Protein AF-A0A363NXR4-F1 (afdb_monomer_lite)

Sequence (286 aa):
MRKYAFLLTYPHLKNSIQIERKNLGKKGDYATAIMFGVISLLGIFSIFWDWKSSLAPVVCVIITYFLNRKIIILEHLKWFFVGLILVGLLLSWGIQLSLWMFILQFLALTCILGVISSVKKLGRDRRDVIFSLNADNFSCLCPGSNDYKGYALNPMGYKKYFMTKDIDSIQQDRNGLLIVVKGEVLRPRELSASEVAQILAYFNANHVELIAAIPAQHIYREEGELAWVKILVFGIPCALGGLSIYFLGDNGRNIAVSAISILLAILLVPLLLKFVNIWKRGSLNK

Foldseek 3Di:
DDDPPPPPDDDDPDQKDWDKDWCFLLVLLVVQLVVLVVLQVVLVVVCVVPVPLNPVLVVVLVVVVVCVVVDVCVVVVVVNVVVLQVSLVVCCVPVVRDSVSSVSSNVSNNSVVVNVVSVVVSPDGDMDTQWMDGQFKTKHQFDDPPCVVVCSNPSVVRIDMDTPVQWQAWEADPQAIWTAGVNDIGDGPPDDPVNSVVVVVSCVVPPVCRYCVDPPVVVVVVVVLVVVLCCQLQVVLVVQLCVQCVPVVVVVVNVVSNVVSNVVSVVSNVVSVVVSVVVVVVVVVD

Organism: NCBI:txid2152717

Radius of gyration: 28.62 Å; chains: 1; bounding box: 69×53×80 Å

Structure (mmCIF, N/CA/C/O backbone):
data_AF-A0A363NXR4-F1
#
_entry.id   AF-A0A363NXR4-F1
#
loop_
_atom_site.group_PDB
_atom_site.id
_atom_site.type_symbol
_atom_site.label_atom_id
_atom_site.label_alt_id
_atom_site.label_comp_id
_atom_site.label_asym_id
_atom_site.label_entity_id
_atom_site.label_seq_id
_atom_site.pdbx_PDB_ins_code
_atom_site.Cartn_x
_atom_site.Cartn_y
_atom_site.Cartn_z
_atom_site.occupancy
_atom_site.B_iso_or_equiv
_atom_site.auth_seq_id
_atom_site.auth_comp_id
_atom_site.auth_asym_id
_atom_site.auth_atom_id
_atom_site.pdbx_PDB_model_num
ATOM 1 N N . MET A 1 1 ? 25.015 -5.780 41.491 1.00 32.78 1 MET A N 1
ATOM 2 C CA . MET A 1 1 ? 24.052 -4.665 41.637 1.00 32.78 1 MET A CA 1
ATOM 3 C C . MET A 1 1 ? 24.332 -3.604 40.579 1.00 32.78 1 MET A C 1
ATOM 5 O O . MET A 1 1 ? 25.289 -2.855 40.716 1.00 32.78 1 MET A O 1
ATOM 9 N N . ARG A 1 2 ? 23.539 -3.552 39.504 1.00 27.00 2 ARG A N 1
ATOM 10 C CA . ARG A 1 2 ? 23.532 -2.430 38.554 1.00 27.00 2 ARG A CA 1
ATOM 11 C C . ARG A 1 2 ? 22.093 -1.941 38.454 1.00 27.00 2 ARG A C 1
ATOM 13 O O . ARG A 1 2 ? 21.213 -2.690 38.047 1.00 27.00 2 ARG A O 1
ATOM 20 N N . LYS A 1 3 ? 21.872 -0.721 38.945 1.00 27.58 3 LYS A N 1
ATOM 21 C CA . LYS A 1 3 ? 20.585 -0.029 38.968 1.00 27.58 3 LYS A CA 1
ATOM 22 C C . LYS A 1 3 ? 20.145 0.228 37.526 1.00 27.58 3 LYS A C 1
ATOM 24 O O . LYS A 1 3 ? 20.795 0.991 36.818 1.00 27.58 3 LYS A O 1
ATOM 29 N N . TYR A 1 4 ? 19.045 -0.391 37.113 1.00 31.25 4 TYR A N 1
ATOM 30 C CA . TYR A 1 4 ? 18.267 0.092 35.981 1.00 31.25 4 TYR A CA 1
ATOM 31 C C . TYR A 1 4 ? 17.609 1.395 36.428 1.00 31.25 4 TYR A C 1
ATOM 33 O O . TYR A 1 4 ? 16.707 1.391 37.263 1.00 31.25 4 TYR A O 1
ATOM 41 N N . ALA A 1 5 ? 18.116 2.520 35.932 1.00 28.83 5 ALA A N 1
ATOM 42 C CA . ALA A 1 5 ? 17.455 3.803 36.082 1.00 28.83 5 ALA A CA 1
ATOM 43 C C . ALA A 1 5 ? 16.207 3.796 35.188 1.00 28.83 5 ALA A C 1
ATOM 45 O O . ALA A 1 5 ? 16.274 4.082 33.995 1.00 28.83 5 ALA A O 1
ATOM 46 N N . PHE A 1 6 ? 15.072 3.418 35.774 1.00 34.66 6 PHE A N 1
ATOM 47 C CA . PHE A 1 6 ? 13.755 3.777 35.267 1.00 34.66 6 PHE A CA 1
ATOM 48 C C . PHE A 1 6 ? 13.618 5.295 35.430 1.00 34.66 6 PHE A C 1
ATOM 50 O O . PHE A 1 6 ? 13.312 5.793 36.511 1.00 34.66 6 PHE A O 1
ATOM 57 N N . LEU A 1 7 ? 13.898 6.043 34.366 1.00 28.56 7 LEU A N 1
ATOM 58 C CA . LEU A 1 7 ? 13.476 7.436 34.263 1.00 28.56 7 LEU A CA 1
ATOM 59 C C . LEU A 1 7 ? 11.983 7.436 33.923 1.00 28.56 7 LEU A C 1
ATOM 61 O O . LEU A 1 7 ? 11.583 7.443 32.763 1.00 28.56 7 LEU A O 1
ATOM 65 N N . LEU A 1 8 ? 11.167 7.365 34.975 1.00 38.78 8 LEU A N 1
ATOM 66 C CA . LEU A 1 8 ? 9.790 7.836 34.958 1.00 38.78 8 LEU A CA 1
ATOM 67 C C . LEU A 1 8 ? 9.834 9.364 34.921 1.00 38.78 8 LEU A C 1
ATOM 69 O O . LEU A 1 8 ? 10.042 10.013 35.942 1.00 38.78 8 LEU A O 1
ATOM 73 N N . THR A 1 9 ? 9.642 9.938 33.740 1.00 29.47 9 THR A N 1
ATOM 74 C CA . THR A 1 9 ? 9.309 11.353 33.579 1.00 29.47 9 THR A CA 1
ATOM 75 C C . THR A 1 9 ? 7.877 11.470 33.064 1.00 29.47 9 THR A C 1
ATOM 77 O O . THR A 1 9 ? 7.624 11.484 31.866 1.00 29.47 9 THR A O 1
ATOM 80 N N . TYR A 1 10 ? 6.933 11.577 33.998 1.00 36.34 10 TYR A N 1
ATOM 81 C CA . TYR A 1 10 ? 5.711 12.368 33.824 1.00 36.34 10 TYR A CA 1
ATOM 82 C C . TYR A 1 10 ? 5.842 13.520 34.825 1.00 36.34 10 TYR A C 1
ATOM 84 O O . TYR A 1 10 ? 6.080 13.241 36.001 1.00 36.34 10 TYR A O 1
ATOM 92 N N . PRO A 1 11 ? 5.798 14.792 34.386 1.00 37.53 11 PRO A N 1
ATOM 93 C CA . PRO A 1 11 ? 4.516 15.412 34.066 1.00 37.53 11 PRO A CA 1
ATOM 94 C C . PRO A 1 11 ? 4.605 16.449 32.930 1.00 37.53 11 PRO A C 1
ATOM 96 O O . PRO A 1 11 ? 5.154 17.532 33.082 1.00 37.53 11 PRO A O 1
ATOM 99 N N . HIS A 1 12 ? 4.021 16.106 31.788 1.00 31.42 12 HIS A N 1
ATOM 100 C CA . HIS A 1 12 ? 3.359 17.013 30.848 1.00 31.42 12 HIS A CA 1
ATOM 101 C C . HIS A 1 12 ? 2.618 16.084 29.883 1.00 31.42 12 HIS A C 1
ATOM 103 O O . HIS A 1 12 ? 3.226 15.549 28.955 1.00 31.42 12 HIS A O 1
ATOM 109 N N . LEU A 1 13 ? 1.329 15.818 30.127 1.00 42.03 13 LEU A N 1
ATOM 110 C CA . LEU A 1 13 ? 0.469 15.211 29.110 1.00 42.03 13 LEU A CA 1
ATOM 111 C C . LEU A 1 13 ? 0.411 16.201 27.941 1.00 42.03 13 LEU A C 1
ATOM 113 O O . LEU A 1 13 ? -0.400 17.120 27.911 1.00 42.03 13 LEU A O 1
ATOM 117 N N . LYS A 1 14 ? 1.335 16.058 26.988 1.00 47.94 14 LYS A N 1
ATOM 118 C CA . LYS A 1 14 ? 1.135 16.578 25.640 1.00 47.94 14 LYS A CA 1
ATOM 119 C C . LYS A 1 14 ? -0.152 15.932 25.132 1.00 47.94 14 LYS A C 1
ATOM 121 O O . LYS A 1 14 ? -0.305 14.720 25.267 1.00 47.94 14 LYS A O 1
ATOM 126 N N . ASN A 1 15 ? -1.041 16.725 24.535 1.00 72.25 15 ASN A N 1
ATOM 127 C CA . ASN A 1 15 ? -2.321 16.316 23.930 1.00 72.25 15 ASN A CA 1
ATOM 128 C C . ASN A 1 15 ? -2.151 15.379 22.711 1.00 72.25 15 ASN A C 1
ATOM 130 O O . ASN A 1 15 ? -2.891 15.471 21.734 1.00 72.25 15 ASN A O 1
ATOM 134 N N . SER A 1 16 ? -1.125 14.530 22.711 1.00 84.25 16 SER A N 1
ATOM 135 C CA . SER A 1 16 ? -0.804 13.619 21.633 1.00 84.25 16 SER A CA 1
ATOM 136 C C . SER A 1 16 ? 0.057 12.453 22.108 1.00 84.25 16 SER A C 1
ATOM 138 O O . SER A 1 16 ? 1.053 12.666 22.802 1.00 84.25 16 SER A O 1
ATOM 140 N N . ILE A 1 17 ? -0.252 11.252 21.630 1.00 89.69 17 ILE A N 1
ATOM 141 C CA . ILE A 1 17 ? 0.585 10.057 21.754 1.00 89.69 17 ILE A CA 1
ATOM 142 C C . ILE A 1 17 ? 1.116 9.675 20.370 1.00 89.69 17 ILE A C 1
ATOM 144 O O . ILE A 1 17 ? 0.386 9.697 19.380 1.00 89.69 17 ILE A O 1
ATOM 148 N N . GLN A 1 18 ? 2.405 9.349 20.284 1.00 92.81 18 GLN A N 1
ATOM 149 C CA . GLN A 1 18 ? 3.047 8.895 19.053 1.00 92.81 18 GLN A CA 1
ATOM 150 C C . GLN A 1 18 ? 3.949 7.706 19.353 1.00 92.81 18 GLN A C 1
ATOM 152 O O . GLN A 1 18 ? 4.706 7.725 20.322 1.00 92.81 18 GLN A O 1
ATOM 157 N N . ILE A 1 19 ? 3.867 6.680 18.511 1.00 92.38 19 ILE A N 1
ATOM 158 C CA . ILE A 1 19 ? 4.696 5.481 18.603 1.00 92.38 19 ILE A CA 1
ATOM 159 C C . ILE A 1 19 ? 5.428 5.314 17.283 1.00 92.38 19 ILE A C 1
ATOM 161 O O . ILE A 1 19 ? 4.833 5.338 16.201 1.00 92.38 19 ILE A O 1
ATOM 165 N N . GLU A 1 20 ? 6.735 5.123 17.393 1.00 93.31 20 GLU A N 1
ATOM 166 C CA . GLU A 1 20 ? 7.642 4.987 16.265 1.00 93.31 20 GLU A CA 1
ATOM 167 C C . GLU A 1 20 ? 8.243 3.583 16.199 1.00 93.31 20 GLU A C 1
ATOM 169 O O . GLU A 1 20 ? 8.505 2.927 17.215 1.00 93.31 20 GLU A O 1
ATOM 174 N N . ARG A 1 21 ? 8.541 3.142 14.977 1.00 91.75 21 ARG A N 1
ATOM 175 C CA . ARG A 1 21 ? 9.338 1.943 14.721 1.00 91.75 21 ARG A CA 1
ATOM 176 C C . ARG A 1 21 ? 10.542 2.266 13.865 1.00 91.75 21 A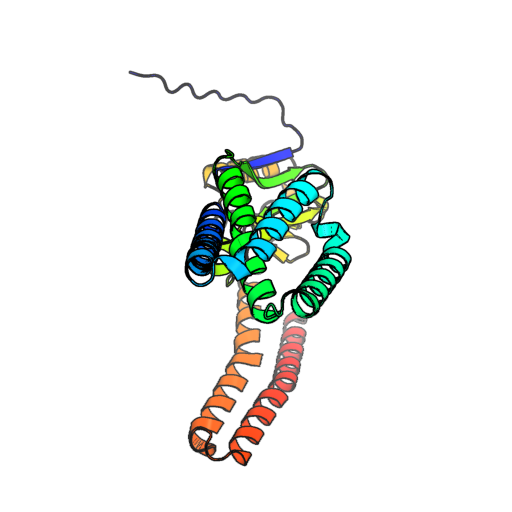RG A C 1
ATOM 178 O O . ARG A 1 21 ? 10.467 3.028 12.905 1.00 91.75 21 ARG A O 1
ATOM 185 N N . LYS A 1 22 ? 11.669 1.654 14.222 1.00 88.94 22 LYS A N 1
ATOM 186 C CA . LYS A 1 22 ? 12.902 1.741 13.445 1.00 88.94 22 LYS A CA 1
ATOM 187 C C . LYS A 1 22 ? 12.872 0.748 12.293 1.00 88.94 22 LYS A C 1
ATOM 189 O O . LYS A 1 22 ? 12.500 -0.406 12.491 1.00 88.94 22 LYS A O 1
ATOM 194 N N . ASN A 1 23 ? 13.381 1.175 11.139 1.00 81.94 23 ASN A N 1
ATOM 195 C CA . ASN A 1 23 ? 13.661 0.308 9.990 1.00 81.94 23 ASN A CA 1
ATOM 196 C C . ASN A 1 23 ? 12.440 -0.484 9.476 1.00 81.94 23 ASN A C 1
ATOM 198 O O . ASN A 1 23 ? 12.589 -1.594 8.953 1.00 81.94 23 ASN A O 1
ATOM 202 N N . LEU A 1 24 ? 11.236 0.079 9.599 1.00 83.31 24 LEU A N 1
ATOM 203 C CA . LEU A 1 24 ? 10.031 -0.546 9.074 1.00 83.31 24 LEU A CA 1
ATOM 204 C C . LEU A 1 24 ? 10.072 -0.532 7.532 1.00 83.31 24 LEU A C 1
ATOM 206 O O . LEU A 1 24 ? 10.455 0.457 6.914 1.00 83.31 24 LEU A O 1
ATOM 210 N N . GLY A 1 25 ? 9.752 -1.658 6.888 1.00 77.94 25 GLY A N 1
ATOM 211 C CA . GLY A 1 25 ? 9.766 -1.769 5.418 1.00 77.94 25 GLY A CA 1
ATOM 212 C C . GLY A 1 25 ? 11.154 -1.860 4.772 1.00 77.94 25 GLY A C 1
ATOM 213 O O . GLY A 1 25 ? 11.252 -2.019 3.557 1.00 77.94 25 GLY A O 1
ATOM 214 N N . LYS A 1 26 ? 12.239 -1.861 5.561 1.00 82.12 26 LYS A N 1
ATOM 215 C CA . LYS A 1 26 ? 13.617 -1.916 5.041 1.00 82.12 26 LYS A CA 1
ATOM 216 C C . LYS A 1 26 ? 13.881 -3.144 4.158 1.00 82.12 26 LYS A C 1
ATOM 218 O O . LYS A 1 26 ? 14.677 -3.076 3.230 1.00 82.12 26 LYS A O 1
ATOM 223 N N . LYS A 1 27 ? 13.179 -4.259 4.402 1.00 81.25 27 LYS A N 1
ATOM 224 C CA . LYS A 1 27 ? 13.233 -5.470 3.559 1.00 81.25 27 LYS A CA 1
ATOM 225 C C . LYS A 1 27 ? 12.806 -5.195 2.109 1.00 81.25 27 LYS A C 1
ATOM 227 O O . LYS A 1 27 ? 13.448 -5.703 1.195 1.00 81.25 27 LYS A O 1
ATOM 232 N N . GLY A 1 28 ? 11.774 -4.375 1.900 1.00 82.31 28 GLY A N 1
ATOM 233 C CA . GLY A 1 28 ? 11.340 -3.952 0.567 1.00 82.31 28 GLY A CA 1
ATOM 234 C C . GLY A 1 28 ? 12.370 -3.056 -0.119 1.00 82.31 28 GLY A C 1
ATOM 235 O O . GLY A 1 28 ? 12.662 -3.243 -1.301 1.00 82.31 28 GLY A O 1
ATOM 236 N N . ASP A 1 29 ? 12.999 -2.150 0.634 1.00 84.25 29 ASP A N 1
ATOM 237 C CA . ASP A 1 29 ? 14.091 -1.313 0.121 1.00 84.25 29 ASP A CA 1
ATOM 238 C C . ASP A 1 29 ? 15.310 -2.161 -0.301 1.00 84.25 29 ASP A C 1
ATOM 240 O O . ASP A 1 29 ? 15.885 -1.921 -1.364 1.00 84.25 29 ASP A O 1
ATOM 244 N N . TYR A 1 30 ? 15.668 -3.200 0.471 1.00 86.50 30 TYR A N 1
ATOM 245 C CA . TYR A 1 30 ? 16.710 -4.167 0.090 1.00 86.50 30 TYR A CA 1
ATOM 246 C C . TYR A 1 30 ? 16.345 -4.935 -1.183 1.00 86.50 30 TYR A C 1
ATOM 248 O O . TYR A 1 30 ? 17.162 -5.015 -2.098 1.00 86.50 30 TYR A O 1
ATOM 256 N N . ALA A 1 31 ? 15.123 -5.469 -1.272 1.00 87.12 31 ALA A N 1
ATOM 257 C CA . ALA A 1 31 ? 14.664 -6.190 -2.460 1.00 87.12 31 ALA A CA 1
ATOM 258 C C . ALA A 1 31 ? 14.692 -5.294 -3.710 1.00 87.12 31 ALA A C 1
ATOM 260 O O . ALA A 1 31 ? 15.159 -5.711 -4.769 1.00 87.12 31 ALA A O 1
ATOM 261 N N . THR A 1 32 ? 14.277 -4.034 -3.566 1.00 88.00 32 THR A N 1
ATOM 262 C CA . THR A 1 32 ? 14.321 -3.034 -4.641 1.00 88.00 32 THR A CA 1
ATOM 263 C C . THR A 1 32 ? 15.759 -2.741 -5.075 1.00 88.00 32 THR A C 1
ATOM 265 O O . THR A 1 32 ? 16.043 -2.681 -6.270 1.00 88.00 32 THR A O 1
ATOM 268 N N . ALA A 1 33 ? 16.688 -2.596 -4.122 1.00 91.31 33 ALA A N 1
ATOM 269 C CA . ALA A 1 33 ? 18.108 -2.403 -4.416 1.00 91.31 33 ALA A CA 1
ATOM 270 C C . ALA A 1 33 ? 18.712 -3.600 -5.166 1.00 91.31 33 ALA A C 1
ATOM 272 O O . ALA A 1 33 ? 19.434 -3.397 -6.138 1.00 91.31 33 ALA A O 1
ATOM 273 N N . ILE A 1 34 ? 18.387 -4.830 -4.750 1.00 92.12 34 ILE A N 1
ATOM 274 C CA . ILE A 1 34 ? 18.846 -6.063 -5.407 1.00 92.12 34 ILE A CA 1
ATOM 275 C C . ILE A 1 34 ? 18.320 -6.128 -6.841 1.00 92.12 34 ILE A C 1
ATOM 277 O O . ILE A 1 34 ? 19.103 -6.355 -7.757 1.00 92.12 34 ILE A O 1
ATOM 281 N N . MET A 1 35 ? 17.026 -5.876 -7.055 1.00 92.81 35 MET A N 1
ATOM 282 C CA . MET A 1 35 ? 16.425 -5.907 -8.393 1.00 92.81 35 MET A CA 1
ATOM 283 C C . MET A 1 35 ? 17.059 -4.880 -9.333 1.00 92.81 35 MET A C 1
ATOM 285 O O . MET A 1 35 ? 17.477 -5.236 -10.435 1.00 92.81 35 MET A O 1
ATOM 289 N N . PHE A 1 36 ? 17.199 -3.625 -8.892 1.00 94.31 36 PHE A N 1
ATOM 290 C CA . PHE A 1 36 ? 17.911 -2.620 -9.683 1.00 94.31 36 PHE A CA 1
ATOM 291 C C . PHE A 1 36 ? 19.378 -2.993 -9.903 1.00 94.31 36 PHE A C 1
ATOM 293 O O . PHE A 1 36 ? 19.895 -2.766 -10.993 1.00 94.31 36 PHE A O 1
ATOM 300 N N . GLY A 1 37 ? 20.026 -3.608 -8.910 1.00 94.88 37 GLY A N 1
ATOM 301 C CA . GLY A 1 37 ? 21.392 -4.115 -9.003 1.00 94.88 37 GLY A CA 1
ATOM 302 C C . GLY A 1 37 ? 21.542 -5.152 -10.111 1.00 94.88 37 GLY A C 1
ATOM 303 O O . GLY A 1 37 ? 22.355 -4.965 -11.012 1.00 94.88 37 GLY A O 1
ATOM 304 N N . VAL A 1 38 ? 20.707 -6.192 -10.108 1.00 95.31 38 VAL A N 1
ATOM 305 C CA . VAL A 1 38 ? 20.718 -7.255 -11.127 1.00 95.31 38 VAL A CA 1
ATOM 306 C C . VAL A 1 38 ? 20.469 -6.687 -12.526 1.00 95.31 38 VAL A C 1
ATOM 308 O O . VAL A 1 38 ? 21.227 -6.982 -13.448 1.00 95.31 38 VAL A O 1
ATOM 311 N N . ILE A 1 39 ? 19.464 -5.819 -12.687 1.00 93.81 39 ILE A N 1
ATOM 312 C CA . ILE A 1 39 ? 19.168 -5.190 -13.985 1.00 93.81 39 ILE A CA 1
ATOM 313 C C . ILE A 1 39 ? 20.334 -4.299 -14.440 1.00 93.81 39 ILE A C 1
ATOM 315 O O . ILE A 1 39 ? 20.721 -4.331 -15.608 1.00 93.81 39 ILE A O 1
ATOM 319 N N . SER A 1 40 ? 20.939 -3.542 -13.522 1.00 94.25 40 SER A N 1
ATOM 320 C CA . SER A 1 40 ? 22.089 -2.696 -13.843 1.00 94.25 40 SER A CA 1
ATOM 321 C C . SER A 1 40 ? 23.326 -3.494 -14.247 1.00 94.25 40 SER A C 1
ATOM 323 O O . SER A 1 40 ? 24.035 -3.077 -15.158 1.00 94.25 40 SER A O 1
ATOM 325 N N . LEU A 1 41 ? 23.555 -4.665 -13.642 1.00 94.44 41 LEU A N 1
ATOM 326 C CA . LEU A 1 41 ? 24.635 -5.570 -14.037 1.00 94.44 41 LEU A CA 1
ATOM 327 C C . LEU A 1 41 ? 24.434 -6.078 -15.466 1.00 94.44 41 LEU A C 1
ATOM 329 O O . LEU A 1 41 ? 25.384 -6.062 -16.242 1.00 94.44 41 LEU A O 1
ATOM 333 N N . LEU A 1 42 ? 23.205 -6.446 -15.849 1.00 92.38 42 LEU A N 1
ATOM 334 C CA . LEU A 1 42 ? 22.884 -6.796 -17.240 1.00 92.38 42 LEU A CA 1
ATOM 335 C C . LEU A 1 42 ? 23.158 -5.623 -18.193 1.00 92.38 42 LEU A C 1
ATOM 337 O O . LEU A 1 42 ? 23.758 -5.812 -19.251 1.00 92.38 42 LEU A O 1
ATOM 341 N N . GLY A 1 43 ? 22.783 -4.404 -17.792 1.00 91.81 43 GLY A N 1
ATOM 342 C CA . GLY A 1 43 ? 23.105 -3.182 -18.529 1.00 91.81 43 GLY A CA 1
ATOM 343 C C . GLY A 1 43 ? 24.612 -2.989 -18.709 1.00 91.81 43 GLY A C 1
ATOM 344 O O . GLY A 1 43 ? 25.065 -2.727 -19.819 1.00 91.81 43 GLY A O 1
ATOM 345 N N . ILE A 1 44 ? 25.407 -3.187 -17.658 1.00 93.19 44 ILE A N 1
ATOM 346 C CA . ILE A 1 44 ? 26.871 -3.081 -17.721 1.00 93.19 44 ILE A CA 1
ATOM 347 C C . ILE A 1 44 ? 27.464 -4.171 -18.624 1.00 93.19 44 ILE A C 1
ATOM 349 O O . ILE A 1 44 ? 28.296 -3.860 -19.472 1.00 93.19 44 ILE A O 1
ATOM 353 N N . PHE A 1 45 ? 27.016 -5.425 -18.514 1.00 92.50 45 PHE A N 1
ATOM 354 C CA . PHE A 1 45 ? 27.489 -6.508 -19.385 1.00 92.50 45 PHE A CA 1
ATOM 355 C C . PHE A 1 45 ? 27.178 -6.253 -20.861 1.00 92.50 45 PHE A C 1
ATOM 357 O O . PHE A 1 45 ? 28.018 -6.535 -21.716 1.00 92.50 45 PHE A O 1
ATOM 364 N N . SER A 1 46 ? 26.026 -5.646 -21.165 1.00 89.44 46 SER A N 1
ATOM 365 C CA . SER A 1 46 ? 25.683 -5.273 -22.543 1.00 89.44 46 SER A CA 1
ATOM 366 C C . SER A 1 46 ? 26.667 -4.270 -23.161 1.00 89.44 46 SER A C 1
ATOM 368 O O . SER A 1 46 ? 26.857 -4.292 -24.375 1.00 89.44 46 SER A O 1
ATOM 370 N N . ILE A 1 47 ? 27.359 -3.457 -22.343 1.00 90.94 47 ILE A N 1
ATOM 371 C CA . ILE A 1 47 ? 28.401 -2.534 -22.825 1.00 90.94 47 ILE A CA 1
ATOM 372 C C . ILE A 1 47 ? 29.563 -3.301 -23.454 1.00 90.94 47 ILE A C 1
ATOM 374 O O . ILE A 1 47 ? 30.081 -2.900 -24.490 1.00 90.94 47 ILE A O 1
ATOM 378 N N . PHE A 1 48 ? 29.972 -4.416 -22.849 1.00 89.25 48 PHE A N 1
ATOM 379 C CA . PHE A 1 48 ? 31.087 -5.216 -23.356 1.00 89.25 48 PHE A CA 1
ATOM 380 C C . PHE A 1 48 ? 30.724 -6.002 -24.617 1.00 89.25 48 PHE A C 1
ATOM 382 O O . PHE A 1 48 ? 31.609 -6.311 -25.411 1.00 89.25 48 PHE A O 1
ATOM 389 N N . TRP A 1 49 ? 29.438 -6.304 -24.811 1.00 84.94 49 TRP A N 1
ATOM 390 C CA . TRP A 1 49 ? 28.956 -7.020 -25.989 1.00 84.94 49 TRP A CA 1
ATOM 391 C C . TRP A 1 49 ? 29.033 -6.165 -27.261 1.00 84.94 49 TRP A C 1
ATOM 393 O O . TRP A 1 49 ? 29.454 -6.654 -28.305 1.00 84.94 49 TRP A O 1
ATOM 403 N N . ASP A 1 50 ? 28.670 -4.881 -27.172 1.00 84.19 50 ASP A N 1
ATOM 404 C CA . ASP A 1 50 ? 28.751 -3.941 -28.295 1.00 84.19 50 ASP A CA 1
ATOM 405 C C . ASP A 1 50 ? 29.128 -2.529 -27.819 1.00 84.19 50 ASP A C 1
ATOM 407 O O . ASP A 1 50 ? 28.303 -1.614 -27.728 1.00 84.19 50 ASP A O 1
ATOM 411 N N . TRP A 1 51 ? 30.407 -2.342 -27.488 1.00 83.38 51 TRP A N 1
ATOM 412 C CA . TRP A 1 51 ? 30.894 -1.109 -26.858 1.00 83.38 51 TRP A CA 1
ATOM 413 C C . TRP A 1 51 ? 30.689 0.149 -27.714 1.00 83.38 51 TRP A C 1
ATOM 415 O O . TRP A 1 51 ? 30.535 1.241 -27.163 1.00 83.38 51 TRP A O 1
ATOM 425 N N . LYS A 1 52 ? 30.643 0.010 -29.047 1.00 84.25 52 LYS A N 1
ATOM 426 C CA . LYS A 1 52 ? 30.437 1.132 -29.976 1.00 84.25 52 LYS A CA 1
ATOM 427 C C . LYS A 1 52 ? 29.007 1.655 -29.883 1.00 84.25 52 LYS A C 1
ATOM 429 O O . LYS A 1 52 ? 28.803 2.852 -29.687 1.00 84.25 52 LYS A O 1
ATOM 434 N N . SER A 1 53 ? 28.033 0.750 -29.939 1.00 84.12 53 SER A N 1
ATOM 435 C CA . SER A 1 53 ? 26.608 1.071 -29.789 1.00 84.12 53 SER A CA 1
ATOM 436 C C . SER A 1 53 ? 26.249 1.538 -28.374 1.00 84.12 53 SER A C 1
ATOM 438 O O . SER A 1 53 ? 25.290 2.284 -28.175 1.00 84.12 53 SER A O 1
ATOM 440 N N . SER A 1 54 ? 27.060 1.149 -27.391 1.00 89.50 54 SER A N 1
ATOM 441 C CA . SER A 1 54 ? 26.826 1.407 -25.968 1.00 89.50 54 SER A CA 1
ATOM 442 C C . SER A 1 54 ? 27.207 2.810 -25.496 1.00 89.50 54 SER A C 1
ATOM 444 O O . SER A 1 54 ? 26.775 3.235 -24.423 1.00 89.50 54 SER A O 1
ATOM 446 N N . LEU A 1 55 ? 27.988 3.559 -26.281 1.00 90.38 55 LEU A N 1
ATOM 447 C CA . LEU A 1 55 ? 28.431 4.901 -25.899 1.00 90.38 55 LEU A CA 1
ATOM 448 C C . LEU A 1 55 ? 27.241 5.855 -25.701 1.00 90.38 55 LEU A C 1
ATOM 450 O O . LEU A 1 55 ? 27.166 6.569 -24.702 1.00 90.38 55 LEU A O 1
ATOM 454 N N . ALA A 1 56 ? 26.285 5.832 -26.630 1.00 91.06 56 ALA A N 1
ATOM 455 C CA . ALA A 1 56 ? 25.111 6.696 -26.593 1.00 91.06 56 ALA A CA 1
ATOM 456 C C . ALA A 1 56 ? 24.224 6.489 -25.345 1.00 91.06 56 ALA A C 1
ATOM 458 O O . ALA A 1 56 ? 23.979 7.471 -24.638 1.00 91.06 56 ALA A O 1
ATOM 459 N N . PRO A 1 57 ? 23.768 5.265 -24.999 1.00 92.62 57 PRO A N 1
ATOM 460 C CA . PRO A 1 57 ? 22.955 5.060 -23.801 1.00 92.62 57 PRO A CA 1
ATOM 461 C C . PRO A 1 57 ? 23.715 5.389 -22.508 1.00 92.62 57 PRO A C 1
ATOM 463 O O . PRO A 1 57 ? 23.112 5.948 -21.592 1.00 92.62 57 PRO A O 1
ATOM 466 N N . VAL A 1 58 ? 25.029 5.136 -22.438 1.00 93.81 58 VAL A N 1
ATOM 467 C CA . VAL A 1 58 ? 25.868 5.540 -21.292 1.00 93.81 58 VAL A CA 1
ATOM 468 C C . VAL A 1 58 ? 25.867 7.060 -21.116 1.00 93.81 58 VAL A C 1
ATOM 470 O O . VAL A 1 58 ? 25.596 7.553 -20.018 1.00 93.81 58 VAL A O 1
ATOM 473 N N . VAL A 1 59 ? 26.108 7.816 -22.192 1.00 93.50 59 VAL A N 1
ATOM 474 C CA . VAL A 1 59 ? 26.066 9.287 -22.162 1.00 93.50 59 VAL A CA 1
ATOM 475 C C . VAL A 1 59 ? 24.676 9.780 -21.749 1.00 93.50 59 VAL A C 1
ATOM 477 O O . VAL A 1 59 ? 24.569 10.657 -20.890 1.00 93.50 59 VAL A O 1
ATOM 480 N N . CYS A 1 60 ? 23.604 9.179 -22.273 1.00 93.06 60 CYS A N 1
ATOM 481 C CA . CYS A 1 60 ? 22.238 9.516 -21.875 1.00 93.06 60 CYS A CA 1
ATOM 482 C C . CYS A 1 60 ? 21.976 9.258 -20.382 1.00 93.06 60 CYS A C 1
ATOM 484 O O . CYS A 1 60 ? 21.325 10.084 -19.738 1.00 93.06 60 CYS A O 1
ATOM 486 N N . VAL A 1 61 ? 22.491 8.170 -19.797 1.00 93.69 61 VAL A N 1
ATOM 487 C CA . VAL A 1 61 ? 22.363 7.897 -18.350 1.00 93.69 61 VAL A CA 1
ATOM 488 C C . VAL A 1 61 ? 23.104 8.953 -17.525 1.00 93.69 61 VAL A C 1
ATOM 490 O O . VAL A 1 61 ? 22.558 9.450 -16.538 1.00 93.69 61 VAL A O 1
ATOM 493 N N . ILE A 1 62 ? 24.308 9.357 -17.946 1.00 93.06 62 ILE A N 1
ATOM 494 C CA . ILE A 1 62 ? 25.081 10.423 -17.286 1.00 93.06 62 ILE A CA 1
ATOM 495 C C . ILE A 1 62 ? 24.318 11.754 -17.339 1.00 93.06 62 ILE A C 1
ATOM 497 O O . ILE A 1 62 ? 24.154 12.415 -16.312 1.00 93.06 62 ILE A O 1
ATOM 501 N N . ILE A 1 63 ? 23.798 12.132 -18.510 1.00 91.94 63 ILE A N 1
ATOM 502 C CA . ILE A 1 63 ? 22.975 13.340 -18.669 1.00 91.94 63 ILE A CA 1
ATOM 503 C C . ILE A 1 63 ? 21.740 13.257 -17.766 1.00 91.94 63 ILE A C 1
ATOM 505 O O . ILE A 1 63 ? 21.440 14.208 -17.046 1.00 91.94 63 ILE A O 1
ATOM 509 N N . THR A 1 64 ? 21.066 12.106 -17.739 1.00 91.12 64 THR A N 1
ATOM 510 C CA . THR A 1 64 ? 19.893 11.865 -16.885 1.00 91.12 64 THR A CA 1
ATOM 511 C C . THR A 1 64 ? 20.227 12.056 -15.408 1.00 91.12 64 THR A C 1
ATOM 513 O O . THR A 1 64 ? 19.472 12.709 -14.688 1.00 91.12 64 THR A O 1
ATOM 516 N N . TYR A 1 65 ? 21.380 11.562 -14.949 1.00 90.25 65 TYR A N 1
ATOM 517 C CA . TYR A 1 65 ? 21.849 11.769 -13.579 1.00 90.25 65 TYR A CA 1
ATOM 518 C C . TYR A 1 65 ? 22.008 13.257 -13.232 1.00 90.25 65 TYR A C 1
ATOM 520 O O . TYR A 1 65 ? 21.524 13.703 -12.187 1.00 90.25 65 TYR A O 1
ATOM 528 N N . PHE A 1 66 ? 22.638 14.044 -14.110 1.00 89.75 66 PHE A N 1
ATOM 529 C CA . PHE A 1 66 ? 22.813 15.482 -13.889 1.00 89.75 66 PHE A CA 1
ATOM 530 C C . PHE A 1 66 ? 21.498 16.261 -13.972 1.00 89.75 66 PHE A C 1
ATOM 532 O O . PHE A 1 66 ? 21.269 17.151 -13.147 1.00 89.75 66 PHE A O 1
ATOM 539 N N . LEU A 1 67 ? 20.620 15.911 -14.915 1.00 86.56 67 LEU A N 1
ATOM 540 C CA . LEU A 1 67 ? 19.289 16.505 -15.029 1.00 86.56 67 LEU A CA 1
ATOM 541 C C . LEU A 1 67 ? 18.468 16.252 -13.764 1.00 86.56 67 LEU A C 1
ATOM 543 O O . LEU A 1 67 ? 17.899 17.196 -13.226 1.00 86.56 67 LEU A O 1
ATOM 547 N N . ASN A 1 68 ? 18.499 15.031 -13.222 1.00 83.94 68 ASN A N 1
ATOM 548 C CA . ASN A 1 68 ? 17.753 14.668 -12.013 1.00 83.94 68 ASN A CA 1
ATOM 549 C C . ASN A 1 68 ? 18.212 15.430 -10.761 1.00 83.94 68 ASN A C 1
ATOM 551 O O . ASN A 1 68 ? 17.486 15.519 -9.774 1.00 83.94 68 ASN A O 1
ATOM 555 N N . ARG A 1 69 ? 19.432 15.980 -10.773 1.00 81.75 69 ARG A N 1
ATOM 556 C CA . ARG A 1 69 ? 19.939 16.819 -9.680 1.00 81.75 69 ARG A CA 1
ATOM 557 C C . ARG A 1 69 ? 19.372 18.242 -9.723 1.00 81.75 69 ARG A C 1
ATOM 559 O O . ARG A 1 69 ? 19.319 18.887 -8.681 1.00 81.75 69 ARG A O 1
ATOM 566 N N . LYS A 1 70 ? 19.005 18.739 -10.909 1.00 80.62 70 LYS A N 1
ATOM 567 C CA . LYS A 1 70 ? 18.520 20.116 -11.119 1.00 80.62 70 LYS A CA 1
ATOM 568 C C . LYS A 1 70 ? 17.008 20.204 -11.291 1.00 80.62 70 LYS A C 1
ATOM 570 O O . LYS A 1 70 ? 16.418 21.205 -10.909 1.00 80.62 70 LYS A O 1
ATOM 575 N N . ILE A 1 71 ? 16.409 19.182 -11.886 1.00 79.19 71 ILE A N 1
ATOM 576 C CA . ILE A 1 71 ? 14.999 19.125 -12.252 1.00 79.19 71 ILE A CA 1
ATOM 577 C C . ILE A 1 71 ? 14.429 17.848 -11.648 1.00 79.19 71 ILE A C 1
ATOM 579 O O . ILE A 1 71 ? 15.036 16.780 -11.749 1.00 79.19 71 ILE A O 1
ATOM 583 N N . ILE A 1 72 ? 13.245 17.942 -11.047 1.00 76.12 72 ILE A N 1
ATOM 584 C CA . ILE A 1 72 ? 12.502 16.766 -10.600 1.00 76.12 72 ILE A CA 1
ATOM 585 C C . ILE A 1 72 ? 11.962 16.073 -11.858 1.00 76.12 72 ILE A C 1
ATOM 587 O O . ILE A 1 72 ? 10.873 16.378 -12.336 1.00 76.12 72 ILE A O 1
ATOM 591 N N . ILE A 1 73 ? 12.737 15.143 -12.431 1.00 72.31 73 ILE A N 1
ATOM 592 C CA . ILE A 1 73 ? 12.388 14.452 -13.691 1.00 72.31 73 ILE A CA 1
ATOM 593 C C . ILE A 1 73 ? 11.007 13.788 -13.606 1.00 72.31 73 ILE A C 1
ATOM 595 O O . ILE A 1 73 ? 10.305 13.706 -14.610 1.00 72.31 73 ILE A O 1
ATOM 599 N N . LEU A 1 74 ? 10.592 13.363 -12.407 1.00 72.25 74 LEU A N 1
ATOM 600 C CA . LEU A 1 74 ? 9.289 12.740 -12.176 1.00 72.25 74 LEU A CA 1
ATOM 601 C C . LEU A 1 74 ? 8.112 13.641 -12.592 1.00 72.25 74 LEU A C 1
ATOM 603 O O . LEU A 1 74 ? 7.122 13.143 -13.119 1.00 72.25 74 LEU A O 1
ATOM 607 N N . GLU A 1 75 ? 8.232 14.956 -12.403 1.00 80.81 75 GLU A N 1
ATOM 608 C CA . GLU A 1 75 ? 7.197 15.936 -12.768 1.00 80.81 75 GLU A CA 1
ATOM 609 C C . GLU A 1 75 ? 7.149 16.181 -14.284 1.00 80.81 75 GLU A C 1
ATOM 611 O O . GLU A 1 75 ? 6.107 16.520 -14.843 1.00 80.81 75 GLU A O 1
ATOM 616 N N . HIS A 1 76 ? 8.260 15.925 -14.978 1.00 82.94 76 HIS A N 1
ATOM 617 C CA . HIS A 1 76 ? 8.413 16.130 -16.419 1.00 82.94 76 HIS A CA 1
ATOM 618 C C . HIS A 1 76 ? 8.562 14.819 -17.201 1.00 82.94 76 HIS A C 1
ATOM 620 O O . HIS A 1 76 ? 9.060 14.815 -18.329 1.00 82.94 76 HIS A O 1
ATOM 626 N N . LEU A 1 77 ? 8.090 13.707 -16.629 1.00 83.56 77 LEU A N 1
ATOM 627 C CA . LEU A 1 77 ? 8.303 12.353 -17.144 1.00 83.56 77 LEU A CA 1
ATOM 628 C C . LEU A 1 77 ? 7.892 12.209 -18.620 1.00 83.56 77 LEU A C 1
ATOM 630 O O . LEU A 1 77 ? 8.617 11.616 -19.414 1.00 83.56 77 LEU A O 1
ATOM 634 N N . LYS A 1 78 ? 6.750 12.798 -19.004 1.00 85.00 78 LYS A N 1
ATOM 635 C CA . LYS A 1 78 ? 6.239 12.754 -20.385 1.00 85.00 78 LYS A CA 1
ATOM 636 C C . LYS A 1 78 ? 7.229 13.372 -21.375 1.00 85.00 78 LYS A C 1
ATOM 638 O O . LYS A 1 78 ? 7.574 12.745 -22.370 1.00 85.00 78 LYS A O 1
ATOM 643 N N . TRP A 1 79 ? 7.717 14.574 -21.077 1.00 84.81 79 TRP A N 1
ATOM 644 C CA . TRP A 1 79 ? 8.663 15.294 -21.933 1.00 84.81 79 TRP A CA 1
ATOM 645 C C . TRP A 1 79 ? 10.035 14.626 -21.968 1.00 84.81 79 TRP A C 1
ATOM 647 O O . TRP A 1 79 ? 10.672 14.589 -23.018 1.00 84.81 79 TRP A O 1
ATOM 657 N N . PHE A 1 80 ? 10.454 14.035 -20.849 1.00 87.00 80 PHE A N 1
ATOM 658 C CA . PHE A 1 80 ? 11.676 13.245 -20.781 1.00 87.00 80 PHE A CA 1
ATOM 659 C C . PHE A 1 80 ? 11.631 12.040 -21.735 1.00 87.00 80 PHE A C 1
ATOM 661 O O . PHE A 1 80 ? 12.565 11.840 -22.510 1.00 87.00 80 PHE A O 1
ATOM 668 N N . PHE A 1 81 ? 10.527 11.282 -21.751 1.00 87.25 81 PHE A N 1
ATOM 669 C CA . PHE A 1 81 ? 10.361 10.159 -22.681 1.00 87.25 81 PHE A CA 1
ATOM 670 C C . PHE A 1 81 ? 10.291 10.600 -24.145 1.00 87.25 81 PHE A C 1
ATOM 672 O O . PHE A 1 81 ? 10.904 9.957 -24.995 1.00 87.25 81 PHE A O 1
ATOM 679 N N . VAL A 1 82 ? 9.601 11.706 -24.445 1.00 89.88 82 VAL A N 1
ATOM 680 C CA . VAL A 1 82 ? 9.565 12.270 -25.806 1.00 89.88 82 VAL A CA 1
ATOM 681 C C . VAL A 1 82 ? 10.977 12.626 -26.280 1.00 89.88 82 VAL A C 1
ATOM 683 O O . VAL A 1 82 ? 11.372 12.229 -27.375 1.00 89.88 82 VAL A O 1
ATOM 686 N N . GLY A 1 83 ? 11.762 13.309 -25.441 1.00 88.69 83 GLY A N 1
ATOM 687 C CA . GLY A 1 83 ? 13.152 13.643 -25.748 1.00 88.69 83 GLY A CA 1
ATOM 688 C C . GLY A 1 83 ? 14.026 12.405 -25.956 1.00 88.69 83 GLY A C 1
ATOM 689 O O . GLY A 1 83 ? 14.788 12.348 -26.917 1.00 88.69 83 GLY A O 1
ATOM 690 N N . LEU A 1 84 ? 13.875 11.384 -25.106 1.00 90.94 84 LEU A N 1
ATOM 691 C CA . LEU A 1 84 ? 14.621 10.129 -25.216 1.00 90.94 84 LEU A CA 1
ATOM 692 C C . LEU A 1 84 ? 14.334 9.393 -26.534 1.00 90.94 84 LEU A C 1
ATOM 694 O O . LEU A 1 84 ? 15.264 8.921 -27.185 1.00 90.94 84 LEU A O 1
ATOM 698 N N . ILE A 1 85 ? 13.062 9.314 -26.939 1.00 92.00 85 ILE A N 1
ATOM 699 C CA . ILE A 1 85 ? 12.662 8.689 -28.208 1.00 92.00 85 ILE A CA 1
ATOM 700 C C . ILE A 1 85 ? 13.230 9.480 -29.387 1.00 92.00 85 ILE A C 1
ATOM 702 O O . ILE A 1 85 ? 13.780 8.881 -30.307 1.00 92.00 85 ILE A O 1
ATOM 706 N N . LEU A 1 86 ? 13.150 10.813 -29.348 1.00 92.81 86 LEU A N 1
ATOM 707 C CA . LEU A 1 86 ? 13.684 11.670 -30.406 1.00 92.81 86 LEU A CA 1
ATOM 708 C C . LEU A 1 86 ? 15.203 11.500 -30.560 1.00 92.81 86 LEU A C 1
ATOM 710 O O . LEU A 1 86 ? 15.691 11.332 -31.675 1.00 92.81 86 LEU A O 1
ATOM 714 N N . VAL A 1 87 ? 15.941 11.464 -29.447 1.00 91.88 87 VAL A N 1
ATOM 715 C CA . VAL A 1 87 ? 17.383 11.168 -29.441 1.00 91.88 87 VAL A CA 1
ATOM 716 C C . VAL A 1 87 ? 17.654 9.779 -30.017 1.00 91.88 87 VAL A C 1
ATOM 718 O O . VAL A 1 87 ? 18.520 9.637 -30.877 1.00 91.88 87 VAL A O 1
ATOM 721 N N . GLY A 1 88 ? 16.889 8.765 -29.608 1.00 90.06 88 GLY A N 1
ATOM 722 C CA . GLY A 1 88 ? 17.013 7.410 -30.144 1.00 90.06 88 GLY A CA 1
ATOM 723 C C . GLY A 1 88 ? 16.783 7.342 -31.658 1.00 90.06 88 GLY A C 1
ATOM 724 O O . GLY A 1 88 ? 17.552 6.690 -32.361 1.00 90.06 88 GLY A O 1
ATOM 725 N N . LEU A 1 89 ? 15.771 8.044 -32.178 1.00 91.19 89 LEU A N 1
ATOM 726 C CA . LEU A 1 89 ? 15.480 8.115 -33.615 1.00 91.19 89 LEU A CA 1
ATOM 727 C C . LEU A 1 89 ? 16.600 8.817 -34.393 1.00 91.19 89 LEU A C 1
ATOM 729 O O . LEU A 1 89 ? 17.013 8.324 -35.440 1.00 91.19 89 LEU A O 1
ATOM 733 N N . LEU A 1 90 ? 17.133 9.924 -33.864 1.00 92.19 90 LEU A N 1
ATOM 734 C CA . LEU A 1 90 ? 18.258 10.643 -34.471 1.00 92.19 90 LEU A CA 1
ATOM 735 C C . LEU A 1 90 ? 19.520 9.775 -34.539 1.00 92.19 90 LEU A C 1
ATOM 737 O O . LEU A 1 90 ? 20.184 9.730 -35.573 1.00 92.19 90 LEU A O 1
ATOM 741 N N . LEU A 1 91 ? 19.830 9.054 -33.460 1.00 88.94 91 LEU A N 1
ATOM 742 C CA . LEU A 1 91 ? 20.962 8.126 -33.411 1.00 88.94 91 LEU A CA 1
ATOM 743 C C . LEU A 1 91 ? 20.765 6.929 -34.345 1.00 88.94 91 LEU A C 1
ATOM 745 O O . LEU A 1 91 ? 21.721 6.476 -34.976 1.00 88.94 91 LEU A O 1
ATOM 749 N N . SER A 1 92 ? 19.529 6.439 -34.457 1.00 89.62 92 SER A N 1
ATOM 750 C CA . SER A 1 92 ? 19.185 5.358 -35.376 1.00 89.62 92 SER A CA 1
ATOM 751 C C . SER A 1 92 ? 19.365 5.775 -36.832 1.00 89.62 92 SER A C 1
ATOM 753 O O . SER A 1 92 ? 19.925 5.022 -37.621 1.00 89.62 92 SER A O 1
ATOM 755 N N . TRP A 1 93 ? 18.978 7.003 -37.178 1.00 88.94 93 TRP A N 1
ATOM 756 C CA . TRP A 1 93 ? 19.158 7.530 -38.526 1.00 88.94 93 TRP A CA 1
ATOM 757 C C . TRP A 1 93 ? 20.623 7.860 -38.850 1.00 88.94 93 TRP A C 1
ATOM 759 O O . TRP A 1 93 ? 21.113 7.485 -39.912 1.00 88.94 93 TRP A O 1
ATOM 769 N N . GLY A 1 94 ? 21.340 8.527 -37.939 1.00 85.69 94 GLY A N 1
ATOM 770 C CA . GLY A 1 94 ? 22.695 9.025 -38.200 1.00 85.69 94 GLY A CA 1
ATOM 771 C C . GLY A 1 94 ? 23.808 7.984 -38.063 1.00 85.69 94 GLY A C 1
ATOM 772 O O . GLY A 1 94 ? 24.785 8.035 -38.804 1.00 85.69 94 GLY A O 1
ATOM 773 N N . ILE A 1 95 ? 23.680 7.046 -37.119 1.00 82.69 95 ILE A N 1
ATOM 774 C CA . ILE A 1 95 ? 24.739 6.080 -36.761 1.00 82.69 95 ILE A CA 1
ATOM 775 C C . ILE A 1 95 ? 24.261 4.632 -36.990 1.00 82.69 95 ILE A C 1
ATOM 777 O O . ILE A 1 95 ? 24.951 3.682 -36.637 1.00 82.69 95 ILE A O 1
ATOM 781 N N . GLN A 1 96 ? 23.074 4.442 -37.588 1.00 83.12 96 GLN A N 1
ATOM 782 C CA . GLN A 1 96 ? 22.461 3.124 -37.830 1.00 83.12 96 GLN A CA 1
ATOM 783 C C . GLN A 1 96 ? 22.302 2.281 -36.552 1.00 83.12 96 GLN A C 1
ATOM 785 O O . GLN A 1 96 ? 22.272 1.051 -36.585 1.00 83.12 96 GLN A O 1
ATOM 790 N N . LEU A 1 97 ? 22.177 2.949 -35.402 1.00 84.69 97 LEU A N 1
ATOM 791 C CA . LEU A 1 97 ? 21.974 2.305 -34.113 1.00 84.69 97 LEU A CA 1
ATOM 792 C C . LEU A 1 97 ? 20.569 1.688 -34.049 1.00 84.69 97 LEU A C 1
ATOM 794 O O . LEU A 1 97 ? 19.573 2.334 -34.387 1.00 84.69 97 LEU A O 1
ATOM 798 N N . SER A 1 98 ? 20.449 0.457 -33.555 1.00 89.00 98 SER A N 1
ATOM 799 C CA . SER A 1 98 ? 19.129 -0.120 -33.290 1.00 89.00 98 SER A CA 1
ATOM 800 C C . SER A 1 98 ? 18.434 0.640 -32.155 1.00 89.00 98 SER A C 1
ATOM 802 O O . SER A 1 98 ? 18.900 0.630 -31.012 1.00 89.00 98 SER A O 1
ATOM 804 N N . LEU A 1 99 ? 17.293 1.270 -32.459 1.00 88.12 99 LEU A N 1
ATOM 805 C CA . LEU A 1 99 ? 16.484 2.017 -31.488 1.00 88.12 99 LEU A CA 1
ATOM 806 C C . LEU A 1 99 ? 16.113 1.156 -30.272 1.00 88.12 99 LEU A C 1
ATOM 808 O O . LEU A 1 99 ? 16.176 1.614 -29.133 1.00 88.12 99 LEU A O 1
ATOM 812 N N . TRP A 1 100 ? 15.753 -0.106 -30.505 1.00 87.44 100 TRP A N 1
ATOM 813 C CA . TRP A 1 100 ? 15.369 -1.027 -29.438 1.00 87.44 100 TRP A CA 1
ATOM 814 C C . TRP A 1 100 ? 16.537 -1.362 -28.516 1.00 87.44 100 TRP A C 1
ATOM 816 O O . TRP A 1 100 ? 16.370 -1.353 -27.297 1.00 87.44 100 TRP A O 1
ATOM 826 N N . MET A 1 101 ? 17.726 -1.588 -29.081 1.00 87.50 101 MET A N 1
ATOM 827 C CA . MET A 1 101 ? 18.935 -1.826 -28.290 1.00 87.50 101 MET A CA 1
ATOM 828 C C . MET A 1 101 ? 19.299 -0.598 -27.458 1.00 87.50 101 MET A C 1
ATOM 830 O O . MET A 1 101 ? 19.571 -0.736 -26.268 1.00 87.50 101 MET A O 1
ATOM 834 N N . PHE A 1 102 ? 19.203 0.600 -28.044 1.00 91.38 102 PHE A N 1
ATOM 835 C CA . PHE A 1 102 ? 19.400 1.858 -27.326 1.00 91.38 102 PHE A CA 1
ATOM 836 C C . PHE A 1 102 ? 18.457 1.989 -26.124 1.00 91.38 102 PHE A C 1
ATOM 838 O O . PHE A 1 102 ? 18.919 2.236 -25.011 1.00 91.38 102 PHE A O 1
ATOM 845 N N . ILE A 1 103 ? 17.150 1.786 -26.325 1.00 91.00 103 ILE A N 1
ATOM 846 C CA . ILE A 1 103 ? 16.143 1.920 -25.261 1.00 91.00 103 ILE A CA 1
ATOM 847 C C . ILE A 1 103 ? 16.379 0.889 -24.154 1.00 91.00 103 ILE A C 1
ATOM 849 O O . ILE A 1 103 ? 16.406 1.252 -22.978 1.00 91.00 103 ILE A O 1
ATOM 853 N N . LEU A 1 104 ? 16.566 -0.386 -24.509 1.00 91.19 104 LEU A N 1
ATOM 854 C CA . LEU A 1 104 ? 16.768 -1.458 -23.531 1.00 91.19 104 LEU A CA 1
ATOM 855 C C . LEU A 1 104 ? 18.037 -1.232 -22.709 1.00 91.19 104 LEU A C 1
ATOM 857 O O . LEU A 1 104 ? 18.006 -1.333 -21.481 1.00 91.19 104 LEU A O 1
ATOM 861 N N . GLN A 1 105 ? 19.133 -0.869 -23.372 1.00 92.69 105 GLN A N 1
ATOM 862 C CA . GLN A 1 105 ? 20.399 -0.605 -22.708 1.00 92.69 105 GLN A CA 1
ATOM 863 C C . GLN A 1 105 ? 20.331 0.645 -21.826 1.00 92.69 105 GLN A C 1
ATOM 865 O O . GLN A 1 105 ? 20.802 0.621 -20.688 1.00 92.69 105 GLN A O 1
ATOM 870 N N . PHE A 1 106 ? 19.686 1.714 -22.303 1.00 93.94 106 PHE A N 1
ATOM 871 C CA . PHE A 1 106 ? 19.438 2.917 -21.514 1.00 93.94 106 PHE A CA 1
ATOM 872 C C . PHE A 1 106 ? 18.631 2.605 -20.246 1.00 93.94 106 PHE A C 1
ATOM 874 O O . PHE A 1 106 ? 19.031 3.005 -19.152 1.00 93.94 106 PHE A O 1
ATOM 881 N N . LEU A 1 107 ? 17.526 1.861 -20.360 1.00 92.75 107 LEU A N 1
ATOM 882 C CA . LEU A 1 107 ? 16.690 1.478 -19.216 1.00 92.75 107 LEU A CA 1
ATOM 883 C C . LEU A 1 107 ? 17.465 0.614 -18.212 1.00 92.75 107 LEU A C 1
ATOM 885 O O . LEU A 1 107 ? 17.416 0.874 -17.006 1.00 92.75 107 LEU A O 1
ATOM 889 N N . ALA A 1 108 ? 18.217 -0.374 -18.705 1.00 94.06 108 ALA A N 1
ATOM 890 C CA . ALA A 1 108 ? 19.011 -1.256 -17.860 1.00 94.06 108 ALA A CA 1
ATOM 891 C C . ALA A 1 108 ? 20.100 -0.483 -17.096 1.00 94.06 108 ALA A C 1
ATOM 893 O O . ALA A 1 108 ? 20.213 -0.612 -15.878 1.00 94.06 108 ALA A O 1
ATOM 894 N N . LEU A 1 109 ? 20.849 0.390 -17.777 1.00 94.44 109 LEU A N 1
ATOM 895 C CA . LEU A 1 109 ? 21.885 1.222 -17.155 1.00 94.44 109 LEU A CA 1
ATOM 896 C C . LEU A 1 109 ? 21.308 2.279 -16.207 1.00 94.44 109 LEU A C 1
ATOM 898 O O . LEU A 1 109 ? 21.895 2.559 -15.162 1.00 94.44 109 LEU A O 1
ATOM 902 N N . THR A 1 110 ? 20.131 2.831 -16.507 1.00 93.44 110 THR A N 1
ATOM 903 C CA . THR A 1 110 ? 19.470 3.822 -15.639 1.00 93.44 110 THR A CA 1
ATOM 904 C C . THR A 1 110 ? 19.106 3.229 -14.273 1.00 93.44 110 THR A C 1
ATOM 906 O O . THR A 1 110 ? 19.045 3.959 -13.279 1.00 93.44 110 THR A O 1
ATOM 909 N N . CYS A 1 111 ? 18.974 1.901 -14.163 1.00 94.44 111 CYS A N 1
ATOM 910 C CA . CYS A 1 111 ? 18.779 1.225 -12.880 1.00 94.44 111 CYS A CA 1
ATOM 911 C C . CYS A 1 111 ? 19.934 1.458 -11.888 1.00 94.44 111 CYS A C 1
ATOM 913 O O . CYS A 1 111 ? 19.688 1.412 -10.684 1.00 94.44 111 CYS A O 1
ATOM 915 N N . ILE A 1 112 ? 21.146 1.817 -12.342 1.00 93.56 112 ILE A N 1
ATOM 916 C CA . ILE A 1 112 ? 22.254 2.247 -11.462 1.00 93.56 112 ILE A CA 1
ATOM 917 C C . ILE A 1 112 ? 21.821 3.429 -10.582 1.00 93.56 112 ILE A C 1
ATOM 919 O O . ILE A 1 112 ? 22.117 3.463 -9.386 1.00 93.56 112 ILE A O 1
ATOM 923 N N . LEU A 1 113 ? 21.063 4.379 -11.139 1.00 91.75 113 LEU A N 1
ATOM 924 C CA . LEU A 1 113 ? 20.540 5.520 -10.380 1.00 91.75 113 LEU A CA 1
ATOM 925 C C . LEU A 1 113 ? 19.537 5.060 -9.312 1.00 91.75 113 LEU A C 1
ATOM 927 O O . LEU A 1 113 ? 19.518 5.591 -8.198 1.00 91.75 113 LEU A O 1
ATOM 931 N N . GLY A 1 114 ? 18.750 4.030 -9.635 1.00 89.06 114 GLY A N 1
ATOM 932 C CA . GLY A 1 114 ? 17.881 3.325 -8.697 1.00 89.06 114 GLY A CA 1
ATOM 933 C C . GLY A 1 114 ? 18.664 2.682 -7.550 1.00 89.06 114 GLY A C 1
ATOM 934 O O . GLY A 1 114 ? 18.312 2.895 -6.391 1.00 89.06 114 GLY A O 1
ATOM 935 N N . VAL A 1 115 ? 19.766 1.980 -7.843 1.00 92.00 115 VAL A N 1
ATOM 936 C CA . VAL A 1 115 ? 20.662 1.398 -6.825 1.00 92.00 115 VAL A CA 1
ATOM 937 C C . VAL A 1 115 ? 21.222 2.481 -5.903 1.00 92.00 115 VAL A C 1
ATOM 939 O O . VAL A 1 115 ? 21.091 2.362 -4.686 1.00 92.00 115 VAL A O 1
ATOM 942 N N . ILE A 1 116 ? 21.787 3.561 -6.456 1.00 90.12 116 ILE A N 1
ATOM 943 C CA . ILE A 1 116 ? 22.351 4.677 -5.673 1.00 90.12 116 ILE A CA 1
ATOM 944 C C . ILE A 1 116 ? 21.290 5.266 -4.733 1.00 90.12 116 ILE A C 1
ATOM 946 O O . ILE A 1 116 ? 21.547 5.483 -3.545 1.00 90.12 116 ILE A O 1
ATOM 950 N N . SER A 1 117 ? 20.079 5.496 -5.249 1.00 88.44 117 SER A N 1
ATOM 951 C CA . SER A 1 117 ? 18.950 6.005 -4.467 1.00 88.44 117 SER A CA 1
ATOM 952 C C . SER A 1 117 ? 18.556 5.046 -3.338 1.00 88.44 117 SER A C 1
ATOM 954 O O . SER A 1 117 ? 18.401 5.475 -2.191 1.00 88.44 117 SER A O 1
ATOM 956 N N . SER A 1 118 ? 18.455 3.747 -3.625 1.00 87.75 118 SER A N 1
ATOM 957 C CA . SER A 1 118 ? 18.088 2.727 -2.638 1.00 87.75 118 SER A CA 1
ATOM 958 C C . SER A 1 118 ? 19.158 2.544 -1.561 1.00 87.75 118 SER A C 1
ATOM 960 O O . SER A 1 118 ? 18.826 2.525 -0.379 1.00 87.75 118 SER A O 1
ATOM 962 N N . VAL A 1 119 ? 20.444 2.509 -1.919 1.00 88.06 119 VAL A N 1
ATOM 963 C CA . VAL A 1 119 ? 21.553 2.435 -0.948 1.00 88.06 119 VAL A CA 1
ATOM 964 C C . VAL A 1 119 ? 21.557 3.661 -0.034 1.00 88.06 119 VAL A C 1
ATOM 966 O O . VAL A 1 119 ? 21.665 3.528 1.188 1.00 88.06 119 VAL A O 1
ATOM 969 N N . LYS A 1 120 ? 21.339 4.857 -0.595 1.00 87.12 120 LYS A N 1
ATOM 970 C CA . LYS A 1 120 ? 21.212 6.091 0.193 1.00 87.12 120 LYS A CA 1
ATOM 971 C C . LYS A 1 120 ? 20.032 6.039 1.168 1.00 87.12 120 LYS A C 1
ATOM 973 O O . LYS A 1 120 ? 20.144 6.568 2.272 1.00 87.12 120 LYS A O 1
ATOM 978 N N . LYS A 1 121 ? 18.909 5.421 0.785 1.00 83.38 121 LYS A N 1
ATOM 979 C CA . LYS A 1 121 ? 17.764 5.198 1.686 1.00 83.38 121 LYS A CA 1
ATOM 980 C C . LYS A 1 121 ? 18.095 4.185 2.785 1.00 83.38 121 LYS A C 1
ATOM 982 O O . LYS A 1 121 ? 17.798 4.457 3.942 1.00 83.38 121 LYS A O 1
ATOM 987 N N . LEU A 1 122 ? 18.756 3.076 2.450 1.00 84.06 122 LEU A N 1
ATOM 988 C CA . LEU A 1 122 ? 19.121 2.009 3.394 1.00 84.06 122 LEU A CA 1
ATOM 989 C C . LEU A 1 122 ? 20.090 2.468 4.494 1.00 84.06 122 LEU A C 1
ATOM 991 O O . LEU A 1 122 ? 20.013 1.968 5.622 1.00 84.06 122 LEU A O 1
ATOM 995 N N . GLY A 1 123 ? 20.982 3.408 4.167 1.00 78.69 123 GLY A N 1
ATOM 996 C CA . GLY A 1 123 ? 21.930 4.006 5.110 1.00 78.69 123 GLY A CA 1
ATOM 997 C C . GLY A 1 123 ? 21.321 5.041 6.063 1.00 78.69 123 GLY A C 1
ATOM 998 O O . GLY A 1 123 ? 21.996 5.470 6.994 1.00 78.69 123 GLY A O 1
ATOM 999 N N . ARG A 1 124 ? 20.062 5.459 5.860 1.00 80.94 124 ARG A N 1
ATOM 1000 C CA . ARG A 1 124 ? 19.374 6.377 6.779 1.00 80.94 124 ARG A CA 1
ATOM 1001 C C . ARG A 1 124 ? 18.736 5.596 7.920 1.00 80.94 124 ARG A C 1
ATOM 1003 O O . ARG A 1 124 ? 18.028 4.617 7.691 1.00 80.94 124 ARG A O 1
ATOM 1010 N N . ASP A 1 125 ? 18.938 6.074 9.144 1.00 79.06 125 ASP A N 1
ATOM 1011 C CA . ASP A 1 125 ? 18.274 5.524 10.323 1.00 79.06 125 ASP A CA 1
ATOM 1012 C C . ASP A 1 125 ? 16.819 6.028 10.345 1.00 79.06 125 ASP A C 1
ATOM 1014 O O . ASP A 1 125 ? 16.511 7.122 10.820 1.00 79.06 125 ASP A O 1
ATOM 1018 N N . ARG A 1 126 ? 15.925 5.269 9.702 1.00 79.62 126 ARG A N 1
ATOM 1019 C CA . ARG A 1 126 ? 14.518 5.641 9.519 1.00 79.62 126 ARG A CA 1
ATOM 1020 C C . ARG A 1 126 ? 13.709 5.278 10.761 1.00 79.62 126 ARG A C 1
ATOM 1022 O O . ARG A 1 126 ? 13.725 4.124 11.198 1.00 79.62 126 ARG A O 1
ATOM 1029 N N . ARG A 1 127 ? 12.980 6.261 11.292 1.00 87.00 127 ARG A N 1
ATOM 1030 C CA . ARG A 1 127 ? 11.924 6.073 12.290 1.00 87.00 127 ARG A CA 1
ATOM 1031 C C . ARG A 1 127 ? 10.598 6.449 11.662 1.00 87.00 127 ARG A C 1
ATOM 1033 O O . ARG A 1 127 ? 10.417 7.591 11.253 1.00 87.00 127 ARG A O 1
ATOM 1040 N N . ASP A 1 128 ? 9.704 5.480 11.572 1.00 89.19 128 ASP A N 1
ATOM 1041 C CA . ASP A 1 128 ? 8.378 5.680 11.013 1.00 89.19 128 ASP A CA 1
ATOM 1042 C C . ASP A 1 128 ? 7.353 5.706 12.142 1.00 89.19 128 ASP A C 1
ATOM 1044 O O . ASP A 1 128 ? 7.331 4.820 12.998 1.00 89.19 128 ASP A O 1
ATOM 1048 N N . VAL A 1 129 ? 6.495 6.726 12.144 1.00 90.31 129 VAL A N 1
ATOM 1049 C CA . VAL A 1 129 ? 5.383 6.833 13.094 1.00 90.31 129 VAL A CA 1
ATOM 1050 C C . VAL A 1 129 ? 4.311 5.824 12.691 1.00 90.31 129 VAL A C 1
ATOM 1052 O O . VAL A 1 129 ? 3.618 6.023 11.687 1.00 90.31 129 VAL A O 1
ATOM 1055 N N . ILE A 1 130 ? 4.174 4.756 13.471 1.00 93.12 130 ILE A N 1
ATOM 1056 C CA . ILE A 1 130 ? 3.237 3.653 13.214 1.00 93.12 130 ILE A CA 1
ATOM 1057 C C . ILE A 1 130 ? 1.860 3.889 13.829 1.00 93.12 130 ILE A C 1
ATOM 1059 O O . ILE A 1 130 ? 0.869 3.322 13.375 1.00 93.12 130 ILE A O 1
ATOM 1063 N N . PHE A 1 131 ? 1.806 4.739 14.850 1.00 94.38 131 PHE A N 1
ATOM 1064 C CA . PHE A 1 131 ? 0.594 5.136 15.541 1.00 94.38 131 PHE A CA 1
ATOM 1065 C C . PHE A 1 131 ? 0.755 6.582 15.991 1.00 94.38 131 PHE A C 1
ATOM 1067 O O . PHE A 1 131 ? 1.785 6.947 16.559 1.00 94.38 131 PHE A O 1
ATOM 1074 N N . SER A 1 132 ? -0.251 7.408 15.741 1.00 93.38 132 SER A N 1
ATOM 1075 C CA . SER A 1 132 ? -0.318 8.762 16.271 1.00 93.38 132 SER A CA 1
ATOM 1076 C C . SER A 1 132 ? -1.749 9.115 16.607 1.00 93.38 132 SER A C 1
ATOM 1078 O O . SER A 1 132 ? -2.653 8.866 15.815 1.00 93.38 132 SER A O 1
ATOM 1080 N N . LEU A 1 133 ? -1.932 9.795 17.718 1.00 90.81 133 LEU A N 1
ATOM 1081 C CA . LEU A 1 133 ? -3.198 10.387 18.091 1.00 90.81 133 LEU A CA 1
ATOM 1082 C C . LEU A 1 133 ? -2.909 11.774 18.641 1.00 90.81 133 LEU A C 1
ATOM 1084 O O . LEU A 1 133 ? -1.978 11.933 19.428 1.00 90.81 133 LEU A O 1
ATOM 1088 N N . ASN A 1 134 ? -3.673 12.765 18.213 1.00 88.56 134 ASN A N 1
ATOM 1089 C CA . ASN A 1 134 ? -3.738 14.082 18.833 1.00 88.56 134 ASN A CA 1
ATOM 1090 C C . ASN A 1 134 ? -5.208 14.533 18.907 1.00 88.56 134 ASN A C 1
ATOM 1092 O O . ASN A 1 134 ? -6.101 13.748 18.593 1.00 88.56 134 ASN A O 1
ATOM 1096 N N . ALA A 1 135 ? -5.466 15.772 19.328 1.00 83.38 135 ALA A N 1
ATOM 1097 C CA . ALA A 1 135 ? -6.831 16.285 19.474 1.00 83.38 135 ALA A CA 1
ATOM 1098 C C . ALA A 1 135 ? -7.684 16.154 18.193 1.00 83.38 135 ALA A C 1
ATOM 1100 O O . ALA A 1 135 ? -8.875 15.870 18.279 1.00 83.38 135 ALA A O 1
ATOM 1101 N N . ASP A 1 136 ? -7.071 16.293 17.015 1.00 86.94 136 ASP A N 1
ATOM 1102 C CA . ASP A 1 136 ? -7.799 16.368 15.744 1.00 86.94 136 ASP A CA 1
ATOM 1103 C C . ASP A 1 136 ? -7.681 15.092 14.902 1.00 86.94 136 ASP A C 1
ATOM 1105 O O . ASP A 1 136 ? -8.621 14.703 14.215 1.00 86.94 136 ASP A O 1
ATOM 1109 N N . ASN A 1 137 ? -6.531 14.426 14.958 1.00 92.19 137 ASN A N 1
ATOM 1110 C CA . ASN A 1 137 ? -6.100 13.400 14.022 1.00 92.19 137 ASN A CA 1
ATOM 1111 C C . ASN A 1 137 ? -5.671 12.112 14.725 1.00 92.19 137 ASN A C 1
ATOM 1113 O O . ASN A 1 137 ? -4.847 12.095 15.645 1.00 92.19 137 ASN A O 1
ATOM 1117 N N . PHE A 1 138 ? -6.121 11.010 14.144 1.00 92.62 138 PHE A N 1
ATOM 1118 C CA . PHE A 1 138 ? -5.736 9.653 14.470 1.00 92.62 138 PHE A CA 1
ATOM 1119 C C . PHE A 1 138 ? -5.093 8.995 13.243 1.00 92.62 138 PHE A C 1
ATOM 1121 O O . PHE A 1 138 ? -5.605 9.080 12.128 1.00 92.62 138 PHE A O 1
ATOM 1128 N N . SER A 1 139 ? -3.955 8.327 13.424 1.00 93.94 139 SER A N 1
ATOM 1129 C CA . SER A 1 139 ? -3.366 7.484 12.386 1.00 93.94 139 SER A CA 1
ATOM 1130 C C . SER A 1 139 ? -2.776 6.208 12.963 1.00 93.94 139 SER A C 1
ATOM 1132 O O . SER A 1 139 ? -2.180 6.215 14.042 1.00 93.94 139 SER A O 1
ATOM 1134 N N . CYS A 1 140 ? -2.914 5.104 12.236 1.00 93.94 140 CYS A N 1
ATOM 1135 C CA . CYS A 1 140 ? -2.346 3.819 12.627 1.00 93.94 140 CYS A CA 1
ATOM 1136 C C . CYS A 1 140 ? -2.018 2.949 11.408 1.00 93.94 140 CYS A C 1
ATOM 1138 O O . CYS A 1 140 ? -2.605 3.100 10.333 1.00 93.94 140 CYS A O 1
ATOM 1140 N N . LEU A 1 141 ? -1.075 2.021 11.571 1.00 92.62 141 LEU A N 1
ATOM 1141 C CA . LEU A 1 141 ? -0.839 0.949 10.606 1.00 92.62 141 LEU A CA 1
ATOM 1142 C C . LEU A 1 141 ? -1.880 -0.154 10.776 1.00 92.62 141 LEU A C 1
ATOM 1144 O O . LEU A 1 141 ? -1.863 -0.864 11.780 1.00 92.62 141 LEU A O 1
ATOM 1148 N N . CYS A 1 142 ? -2.753 -0.325 9.786 1.00 90.00 142 CYS A N 1
ATOM 1149 C CA . CYS A 1 142 ? -3.839 -1.302 9.839 1.00 90.00 142 CYS A CA 1
ATOM 1150 C C . CYS A 1 142 ? -4.016 -2.004 8.479 1.00 90.00 142 CYS A C 1
ATOM 1152 O O . CYS A 1 142 ? -4.929 -1.655 7.722 1.00 90.00 142 CYS A O 1
ATOM 1154 N N . PRO A 1 143 ? -3.153 -2.984 8.139 1.00 86.12 143 PRO A N 1
ATOM 1155 C CA . PRO A 1 143 ? -3.344 -3.805 6.947 1.00 86.12 143 PRO A CA 1
ATOM 1156 C C . PRO A 1 143 ? -4.610 -4.663 7.060 1.00 86.12 143 PRO A C 1
ATOM 1158 O O . PRO A 1 143 ? -4.980 -5.093 8.157 1.00 86.12 143 PRO A O 1
ATOM 1161 N N . GLY A 1 144 ? -5.253 -4.944 5.923 1.00 78.81 144 GLY A N 1
ATOM 1162 C CA . GLY A 1 144 ? -6.348 -5.906 5.861 1.00 78.81 144 GLY A CA 1
ATOM 1163 C C . GLY A 1 144 ? -5.878 -7.316 6.226 1.00 78.81 144 GLY A C 1
ATOM 1164 O O . GLY A 1 144 ? -4.687 -7.634 6.175 1.00 78.81 144 GLY A O 1
ATOM 1165 N N . SER A 1 145 ? -6.817 -8.193 6.582 1.00 69.62 145 SER A N 1
ATOM 1166 C CA . SER A 1 145 ? -6.516 -9.565 7.021 1.00 69.62 145 SER A CA 1
ATOM 1167 C C . SER A 1 145 ? -5.714 -10.387 6.001 1.00 69.62 145 SER A C 1
ATOM 1169 O O . SER A 1 145 ? -4.935 -11.246 6.406 1.00 69.62 145 SER A O 1
ATOM 1171 N N . ASN A 1 146 ? -5.833 -10.084 4.703 1.00 70.56 146 ASN A N 1
ATOM 1172 C CA . ASN A 1 146 ? -5.167 -10.813 3.617 1.00 70.56 146 ASN A CA 1
ATOM 1173 C C . ASN A 1 146 ? -3.941 -10.094 3.021 1.00 70.56 146 ASN A C 1
ATOM 1175 O O . ASN A 1 146 ? -3.316 -10.611 2.095 1.00 70.56 146 ASN A O 1
ATOM 1179 N N . ASP A 1 147 ? -3.542 -8.941 3.560 1.00 79.56 147 ASP A N 1
ATOM 1180 C CA . ASP A 1 147 ? -2.541 -8.069 2.929 1.00 79.56 147 ASP A CA 1
ATOM 1181 C C . ASP A 1 147 ? -1.092 -8.342 3.362 1.00 79.56 147 ASP A C 1
ATOM 1183 O O . ASP A 1 147 ? -0.203 -7.519 3.147 1.00 79.56 147 ASP A O 1
ATOM 1187 N N . TYR A 1 148 ? -0.810 -9.509 3.947 1.00 73.75 148 TYR A N 1
ATOM 1188 C CA . TYR A 1 148 ? 0.488 -9.805 4.568 1.00 73.75 148 TYR A CA 1
ATOM 1189 C C . TYR A 1 148 ? 1.692 -9.592 3.632 1.00 73.75 148 TYR A C 1
ATOM 1191 O O . TYR A 1 148 ? 2.693 -8.997 4.031 1.00 73.75 148 TYR A O 1
ATOM 1199 N N . LYS A 1 149 ? 1.600 -10.046 2.372 1.00 77.69 149 LYS A N 1
ATOM 1200 C CA . LYS A 1 149 ? 2.703 -9.924 1.400 1.00 77.69 149 LYS A CA 1
ATOM 1201 C C . LYS A 1 149 ? 2.971 -8.469 1.015 1.00 77.69 149 LYS A C 1
ATOM 1203 O O . LYS A 1 149 ? 4.126 -8.051 0.995 1.00 77.69 149 LYS A O 1
ATOM 1208 N N . GLY A 1 150 ? 1.915 -7.709 0.728 1.00 81.56 150 GLY A N 1
ATOM 1209 C CA . GLY A 1 150 ? 2.032 -6.289 0.395 1.00 81.56 150 GLY A CA 1
ATOM 1210 C C . GLY A 1 150 ? 2.540 -5.484 1.588 1.00 81.56 150 GLY A C 1
ATOM 1211 O O . GLY A 1 150 ? 3.460 -4.678 1.448 1.00 81.56 150 GLY A O 1
ATOM 1212 N N . TYR A 1 151 ? 2.024 -5.788 2.780 1.00 85.25 151 TYR A N 1
ATOM 1213 C CA . TYR A 1 151 ? 2.445 -5.169 4.029 1.00 85.25 151 TYR A CA 1
ATOM 1214 C C . TYR A 1 151 ? 3.928 -5.410 4.321 1.00 85.25 151 TYR A C 1
ATOM 1216 O O . TYR A 1 151 ? 4.635 -4.465 4.641 1.00 85.25 151 TYR A O 1
ATOM 1224 N N . ALA A 1 152 ? 4.447 -6.628 4.141 1.00 82.12 152 ALA A N 1
ATOM 1225 C CA . ALA A 1 152 ? 5.863 -6.919 4.380 1.00 82.12 152 ALA A CA 1
ATOM 1226 C C . ALA A 1 152 ? 6.820 -6.119 3.469 1.00 82.12 152 ALA A C 1
ATOM 1228 O O . ALA A 1 152 ? 7.944 -5.811 3.877 1.00 82.12 152 ALA A O 1
ATOM 1229 N N . LEU A 1 153 ? 6.384 -5.791 2.247 1.00 80.94 153 LEU A N 1
ATOM 1230 C CA . LEU A 1 153 ? 7.168 -5.029 1.270 1.00 80.94 153 LEU A CA 1
ATOM 1231 C C . LEU A 1 153 ? 7.056 -3.516 1.481 1.00 80.94 153 LEU A C 1
ATOM 1233 O O . LEU A 1 153 ? 8.061 -2.817 1.386 1.00 80.94 153 LEU A O 1
ATOM 1237 N N . ASN A 1 154 ? 5.856 -3.014 1.782 1.00 84.88 154 ASN A N 1
ATOM 1238 C CA . ASN A 1 154 ? 5.606 -1.593 2.012 1.00 84.88 154 ASN A CA 1
ATOM 1239 C C . ASN A 1 154 ? 4.612 -1.371 3.172 1.00 84.88 154 ASN A C 1
ATOM 1241 O O . ASN A 1 154 ? 3.445 -1.051 2.929 1.00 84.88 154 ASN A O 1
ATOM 1245 N N . PRO A 1 155 ? 5.062 -1.487 4.436 1.00 87.19 155 PRO A N 1
ATOM 1246 C CA . PRO A 1 155 ? 4.195 -1.347 5.607 1.00 87.19 155 PRO A CA 1
ATOM 1247 C C . PRO A 1 155 ? 3.489 0.008 5.668 1.00 87.19 155 PRO A C 1
ATOM 1249 O O . PRO A 1 155 ? 2.300 0.084 5.964 1.00 87.19 155 PRO A O 1
ATOM 1252 N N . MET A 1 156 ? 4.202 1.085 5.323 1.00 89.50 156 MET A N 1
ATOM 1253 C CA . MET A 1 156 ? 3.685 2.455 5.399 1.00 89.50 156 MET A CA 1
ATOM 1254 C C . MET A 1 156 ? 2.579 2.749 4.382 1.00 89.50 156 MET A C 1
ATOM 1256 O O . MET A 1 156 ? 1.804 3.677 4.596 1.00 89.50 156 MET A O 1
ATOM 1260 N N . GLY A 1 157 ? 2.449 1.937 3.326 1.00 87.44 157 GLY A N 1
ATOM 1261 C CA . GLY A 1 157 ? 1.305 1.995 2.413 1.00 87.44 157 GLY A CA 1
ATOM 1262 C C . GLY A 1 157 ? -0.031 1.631 3.073 1.00 87.44 157 GLY A C 1
ATOM 1263 O O . GLY A 1 157 ? -1.080 1.958 2.533 1.00 87.44 157 GLY A O 1
ATOM 1264 N N . TYR A 1 158 ? -0.000 1.003 4.253 1.00 91.12 158 TYR A N 1
ATOM 1265 C CA . TYR A 1 158 ? -1.181 0.587 5.021 1.00 91.12 158 TYR A CA 1
ATOM 1266 C C . TYR A 1 158 ? -1.469 1.500 6.216 1.00 91.12 158 TYR A C 1
ATOM 1268 O O . TYR A 1 158 ? -2.208 1.129 7.135 1.00 91.12 158 TYR A O 1
ATOM 1276 N N . LYS A 1 159 ? -0.869 2.694 6.232 1.00 92.38 159 LYS A N 1
ATOM 1277 C CA . LYS A 1 159 ? -1.179 3.713 7.226 1.00 92.38 159 LYS A CA 1
ATOM 1278 C C . LYS A 1 159 ? -2.515 4.365 6.890 1.00 92.38 159 LYS A C 1
ATOM 1280 O O . LYS A 1 159 ? -2.663 4.969 5.830 1.00 92.38 159 LYS A O 1
ATOM 1285 N N . LYS A 1 160 ? -3.476 4.247 7.803 1.00 92.88 160 LYS A N 1
ATOM 1286 C CA . LYS A 1 160 ? -4.790 4.885 7.694 1.00 92.88 160 LYS A CA 1
ATOM 1287 C C . LYS A 1 160 ? -4.838 6.149 8.547 1.00 92.88 160 LYS A C 1
ATOM 1289 O O . LYS A 1 160 ? -4.141 6.237 9.560 1.00 92.88 160 LYS A O 1
ATOM 1294 N N . TYR A 1 161 ? -5.653 7.108 8.120 1.00 93.94 161 TYR A N 1
ATOM 1295 C CA . TYR A 1 161 ? -5.807 8.420 8.743 1.00 93.94 161 TYR A CA 1
ATOM 1296 C C . TYR A 1 161 ? -7.289 8.716 8.955 1.00 93.94 161 TYR A C 1
ATOM 1298 O O . TYR A 1 161 ? -8.090 8.539 8.039 1.00 93.94 161 TYR A O 1
ATOM 1306 N N . PHE A 1 162 ? -7.627 9.183 10.149 1.00 93.44 162 PHE A N 1
ATOM 1307 C CA . PHE A 1 162 ? -8.984 9.493 10.582 1.00 93.44 162 PHE A CA 1
ATOM 1308 C C . PHE A 1 162 ? -8.974 10.731 11.480 1.00 93.44 162 PHE A C 1
ATOM 1310 O O . PHE A 1 162 ? -7.918 11.137 11.970 1.00 93.44 162 PHE A O 1
ATOM 1317 N N . MET A 1 163 ? -10.145 11.314 11.727 1.00 91.31 163 MET A N 1
ATOM 1318 C CA . MET A 1 163 ? -10.280 12.338 12.760 1.00 91.31 163 MET A CA 1
ATOM 1319 C C . MET A 1 163 ? -10.449 11.661 14.121 1.00 91.31 163 MET A C 1
ATOM 1321 O O . MET A 1 163 ? -11.114 10.633 14.220 1.00 91.31 163 MET A O 1
ATOM 1325 N N . THR A 1 164 ? -9.900 12.240 15.185 1.00 88.69 164 THR A N 1
ATOM 1326 C CA . THR A 1 164 ? -10.005 11.661 16.538 1.00 88.69 164 THR A CA 1
ATOM 1327 C C . THR A 1 164 ? -11.451 11.574 17.022 1.00 88.69 164 THR A C 1
ATOM 1329 O O . THR A 1 164 ? -11.839 10.579 17.624 1.00 88.69 164 THR A O 1
ATOM 1332 N N . LYS A 1 165 ? -12.282 12.564 16.674 1.00 88.25 165 LYS A N 1
ATOM 1333 C CA . LYS A 1 165 ? -13.724 12.578 16.978 1.00 88.25 165 LYS A CA 1
ATOM 1334 C C . LYS A 1 165 ? -14.523 11.437 16.338 1.00 88.25 165 LYS A C 1
ATOM 1336 O O . LYS A 1 165 ? -15.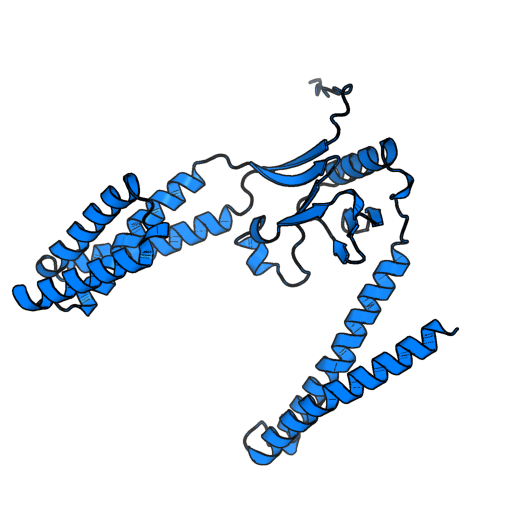669 11.230 16.708 1.00 88.25 165 LYS A O 1
ATOM 1341 N N . ASP A 1 166 ? -13.951 10.771 15.336 1.00 92.19 166 ASP A N 1
ATOM 1342 C CA . ASP A 1 166 ? -14.605 9.687 14.606 1.00 92.19 166 ASP A CA 1
ATOM 1343 C C . ASP A 1 166 ? -14.377 8.317 15.280 1.00 92.19 166 ASP A C 1
ATOM 1345 O O . ASP A 1 166 ? -14.844 7.300 14.770 1.00 92.19 166 ASP A 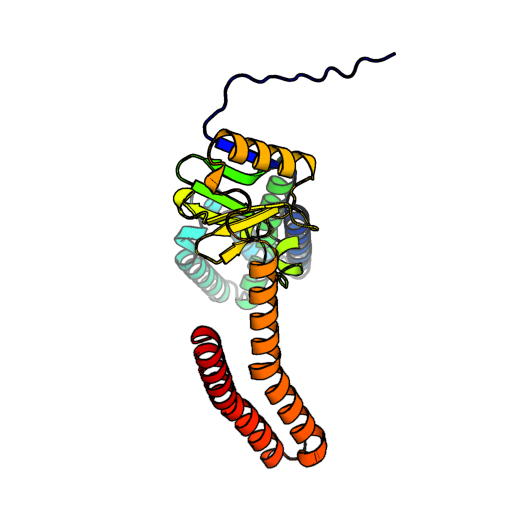O 1
ATOM 1349 N N . ILE A 1 167 ? -13.609 8.272 16.378 1.00 91.88 167 ILE A N 1
ATOM 1350 C CA . ILE A 1 167 ? -13.368 7.055 17.156 1.00 91.88 167 ILE A CA 1
ATOM 1351 C C . ILE A 1 167 ? -14.617 6.750 17.982 1.00 91.88 167 ILE A C 1
ATOM 1353 O O . ILE A 1 167 ? -14.972 7.510 18.878 1.00 91.88 167 ILE A O 1
ATOM 1357 N N . ASP A 1 168 ? -15.234 5.604 17.710 1.00 91.12 168 ASP A N 1
ATOM 1358 C CA . ASP A 1 168 ? -16.438 5.146 18.403 1.00 91.12 168 ASP A CA 1
ATOM 1359 C C . ASP A 1 168 ? -16.094 4.303 19.636 1.00 91.12 168 ASP A C 1
ATOM 1361 O O . ASP A 1 168 ? -16.801 4.325 20.641 1.00 91.12 168 ASP A O 1
ATOM 1365 N N . SER A 1 169 ? -15.015 3.514 19.566 1.00 91.00 169 SER A N 1
ATOM 1366 C CA . SER A 1 169 ? -14.595 2.673 20.685 1.00 91.00 169 SER A CA 1
ATOM 1367 C C . SER A 1 169 ? -13.127 2.274 20.610 1.00 91.00 169 SER A C 1
ATOM 1369 O O . SER A 1 169 ? -12.575 2.085 19.526 1.00 91.00 169 SER A O 1
ATOM 1371 N N . ILE A 1 170 ? -12.501 2.081 21.769 1.00 92.25 170 ILE A N 1
ATOM 1372 C CA . ILE A 1 170 ? -11.159 1.517 21.899 1.00 92.25 170 ILE A CA 1
ATOM 1373 C C . ILE A 1 170 ? -11.109 0.474 23.012 1.00 92.25 170 ILE A C 1
ATOM 1375 O O . ILE A 1 170 ? -11.636 0.678 24.103 1.00 92.25 170 ILE A O 1
ATOM 1379 N N . GLN A 1 171 ? -10.453 -0.654 22.758 1.00 91.25 171 GLN A N 1
ATOM 1380 C CA . GLN A 1 171 ? -10.284 -1.703 23.760 1.00 91.25 171 GLN A CA 1
ATOM 1381 C C . GLN A 1 171 ? -9.094 -2.606 23.450 1.00 91.25 171 GLN A C 1
ATOM 1383 O O . GLN A 1 171 ? -8.627 -2.694 22.313 1.00 91.25 171 GLN A O 1
ATOM 1388 N N . GLN A 1 172 ? -8.606 -3.305 24.471 1.00 88.25 172 GLN A N 1
ATOM 1389 C CA . GLN A 1 172 ? -7.671 -4.403 24.269 1.00 88.25 172 GLN A CA 1
ATOM 1390 C C . GLN A 1 172 ? -8.432 -5.670 23.889 1.00 88.25 172 GLN A C 1
ATOM 1392 O O . GLN A 1 172 ? -9.447 -6.021 24.483 1.00 88.25 172 GLN A O 1
ATOM 1397 N N . ASP A 1 173 ? -7.890 -6.366 22.906 1.00 83.00 173 ASP A N 1
ATOM 1398 C CA . ASP A 1 173 ? -8.352 -7.649 22.417 1.00 83.00 173 ASP A CA 1
ATOM 1399 C C . ASP A 1 173 ? -7.224 -8.690 22.552 1.00 83.00 173 ASP A C 1
ATOM 1401 O O . ASP A 1 173 ? -6.062 -8.351 22.798 1.00 83.00 173 ASP A O 1
ATOM 1405 N N . ARG A 1 174 ? -7.543 -9.977 22.364 1.00 77.25 174 ARG A N 1
ATOM 1406 C CA . ARG A 1 174 ? -6.592 -11.101 22.474 1.00 77.25 174 ARG A CA 1
ATOM 1407 C C . ARG A 1 174 ? -5.320 -10.898 21.643 1.00 77.25 174 ARG A C 1
ATOM 1409 O O . ARG A 1 174 ? -4.255 -11.356 22.041 1.00 77.25 174 ARG A O 1
ATOM 1416 N N . ASN A 1 175 ? -5.433 -10.192 20.515 1.00 71.44 175 ASN A N 1
ATOM 1417 C CA . ASN A 1 175 ? -4.353 -9.977 19.551 1.00 71.44 175 ASN A CA 1
ATOM 1418 C C . ASN A 1 175 ? -3.743 -8.562 19.586 1.00 71.44 175 ASN A C 1
ATOM 1420 O O . ASN A 1 175 ? -2.980 -8.219 18.681 1.00 71.44 175 ASN A O 1
ATOM 1424 N N . GLY A 1 176 ? -4.064 -7.739 20.591 1.00 86.56 176 GLY A N 1
ATOM 1425 C CA . GLY A 1 176 ? -3.512 -6.390 20.739 1.00 86.56 176 GLY A CA 1
ATOM 1426 C C . GLY A 1 176 ? -4.588 -5.330 20.934 1.00 86.56 176 GLY A C 1
ATOM 1427 O O . GLY A 1 176 ? -5.489 -5.499 21.747 1.00 86.56 176 GLY A O 1
ATOM 1428 N N . LEU A 1 177 ? -4.478 -4.215 20.216 1.00 91.50 177 LEU A N 1
ATOM 1429 C CA . LEU A 1 177 ? -5.434 -3.113 20.301 1.00 91.50 177 LEU A CA 1
ATOM 1430 C C . LEU A 1 177 ? -6.534 -3.267 19.244 1.00 91.50 177 LEU A C 1
ATOM 1432 O O . LEU A 1 177 ? -6.253 -3.619 18.097 1.00 91.50 177 LEU A O 1
ATOM 1436 N N . LEU A 1 178 ? -7.769 -2.963 19.626 1.00 92.06 178 LEU A N 1
ATOM 1437 C CA . LEU A 1 178 ? -8.923 -2.871 18.742 1.00 92.06 178 LEU A CA 1
ATOM 1438 C C . LEU A 1 178 ? -9.498 -1.459 18.842 1.00 92.06 178 LEU A C 1
ATOM 1440 O O . LEU A 1 178 ? -9.726 -0.959 19.944 1.00 92.06 178 LEU A O 1
ATOM 1444 N N . ILE A 1 179 ? -9.731 -0.827 17.694 1.00 92.19 179 ILE A N 1
ATOM 1445 C CA . ILE A 1 179 ? -10.318 0.512 17.605 1.00 92.19 179 ILE A CA 1
ATOM 1446 C C . ILE A 1 179 ? -11.456 0.465 16.590 1.00 92.19 179 ILE A C 1
ATOM 1448 O O . ILE A 1 179 ? -11.257 -0.027 15.485 1.00 92.19 179 ILE A O 1
ATOM 1452 N N . VAL A 1 180 ? -12.627 0.978 16.946 1.00 90.94 180 VAL A N 1
ATOM 1453 C CA . VAL A 1 180 ? -13.746 1.176 16.020 1.00 90.94 180 VAL A CA 1
ATOM 1454 C C . VAL A 1 180 ? -13.790 2.647 15.626 1.00 90.94 180 VAL A C 1
ATOM 1456 O O . VAL A 1 180 ? -13.766 3.513 16.499 1.00 90.94 180 VAL A O 1
ATOM 1459 N N . VAL A 1 181 ? -13.813 2.927 14.323 1.00 91.50 181 VAL A N 1
ATOM 1460 C CA . VAL A 1 181 ? -13.841 4.288 13.767 1.00 91.50 181 VAL A CA 1
ATOM 1461 C C . VAL A 1 181 ? -14.878 4.355 12.652 1.00 91.50 181 VAL A C 1
ATOM 1463 O O . VAL A 1 181 ? -14.721 3.680 11.635 1.00 91.50 181 VAL A O 1
ATOM 1466 N N . LYS A 1 182 ? -15.939 5.152 12.818 1.00 88.31 182 LYS A N 1
ATOM 1467 C CA . LYS A 1 182 ? -17.120 5.174 11.926 1.00 88.31 182 LYS A CA 1
ATOM 1468 C C . LYS A 1 182 ? -17.681 3.780 11.623 1.00 88.31 182 LYS A C 1
ATOM 1470 O O . LYS A 1 182 ? -18.027 3.481 10.478 1.00 88.31 182 LYS A O 1
ATOM 1475 N N . GLY A 1 183 ? -17.713 2.906 12.624 1.00 81.94 183 GLY A N 1
ATOM 1476 C CA . GLY A 1 183 ? -18.119 1.506 12.464 1.00 81.94 183 GLY A CA 1
ATOM 1477 C C . GLY A 1 183 ? -17.119 0.610 11.713 1.00 81.94 183 GLY A C 1
ATOM 1478 O O . GLY A 1 183 ? -17.385 -0.579 11.547 1.00 81.94 183 GLY A O 1
ATOM 1479 N N . GLU A 1 184 ? -15.962 1.118 11.271 1.00 85.94 184 GLU A N 1
ATOM 1480 C CA . GLU A 1 184 ? -14.873 0.288 10.747 1.00 85.94 184 GLU A CA 1
ATOM 1481 C C . GLU A 1 184 ? -14.012 -0.244 11.898 1.00 85.94 184 GLU A C 1
ATOM 1483 O O . GLU A 1 184 ? -13.532 0.512 12.742 1.00 85.94 184 GLU A O 1
ATOM 1488 N N . VAL A 1 185 ? -13.773 -1.556 11.910 1.00 88.56 185 VAL A N 1
ATOM 1489 C CA . VAL A 1 185 ? -12.907 -2.210 12.896 1.00 88.56 185 VAL A CA 1
ATOM 1490 C C . VAL A 1 185 ? -11.455 -2.131 12.437 1.00 88.56 185 VAL A C 1
ATOM 1492 O O . VAL A 1 185 ? -11.064 -2.698 11.414 1.00 88.56 185 VAL A O 1
ATOM 1495 N N . LEU A 1 186 ? -10.629 -1.463 13.232 1.00 90.38 186 LEU A N 1
ATOM 1496 C CA . LEU A 1 186 ? -9.200 -1.311 13.022 1.00 90.38 186 LEU A CA 1
ATOM 1497 C C . LEU A 1 186 ? -8.424 -2.134 14.048 1.00 90.38 186 LEU A C 1
ATOM 1499 O O . LEU A 1 186 ? -8.693 -2.105 15.251 1.00 90.38 186 LEU A O 1
ATOM 1503 N N . ARG A 1 187 ? -7.404 -2.842 13.562 1.00 89.81 187 ARG A N 1
ATOM 1504 C CA . ARG A 1 187 ? -6.494 -3.668 14.366 1.00 89.81 187 ARG A CA 1
ATOM 1505 C C . ARG A 1 187 ? -5.055 -3.198 14.126 1.00 89.81 187 ARG A C 1
ATOM 1507 O O . ARG A 1 187 ? -4.387 -3.737 13.236 1.00 89.81 187 ARG A O 1
ATOM 1514 N N . PRO A 1 188 ? -4.586 -2.166 14.857 1.00 91.75 188 PRO A N 1
ATOM 1515 C CA . PRO A 1 188 ? -3.245 -1.624 14.678 1.00 91.75 188 PRO A CA 1
ATOM 1516 C C . PRO A 1 188 ? -2.149 -2.689 14.821 1.00 91.75 188 PRO A C 1
ATOM 1518 O O . PRO A 1 188 ? -2.182 -3.519 15.731 1.00 91.75 188 PRO A O 1
ATOM 1521 N N . ARG A 1 189 ? -1.161 -2.663 13.922 1.00 89.12 189 ARG A N 1
ATOM 1522 C CA . ARG A 1 189 ? -0.020 -3.594 13.895 1.00 89.12 189 ARG A CA 1
ATOM 1523 C C . ARG A 1 189 ? 1.249 -2.964 14.469 1.00 89.12 189 ARG A C 1
ATOM 1525 O O . ARG A 1 189 ? 1.335 -1.754 14.643 1.00 89.12 189 ARG A O 1
ATOM 1532 N N . GLU A 1 190 ? 2.240 -3.815 14.745 1.00 90.00 190 GLU A N 1
ATOM 1533 C CA . GLU A 1 190 ? 3.572 -3.460 15.275 1.00 90.00 190 GLU A CA 1
ATOM 1534 C C . GLU A 1 190 ? 3.589 -2.856 16.686 1.00 90.00 190 GLU A C 1
ATOM 1536 O O . GLU A 1 190 ? 4.660 -2.478 17.167 1.00 90.00 190 GLU A O 1
ATOM 1541 N N . LEU A 1 191 ? 2.442 -2.790 17.367 1.00 91.50 191 LEU A N 1
ATOM 1542 C CA . LEU A 1 191 ? 2.345 -2.338 18.752 1.00 91.50 191 LEU A CA 1
ATOM 1543 C C . LEU A 1 191 ? 2.800 -3.433 19.720 1.00 91.50 191 LEU A C 1
ATOM 1545 O O . LEU A 1 191 ? 2.395 -4.591 19.606 1.00 91.50 191 LEU A O 1
ATOM 1549 N N . SER A 1 192 ? 3.628 -3.059 20.691 1.00 91.44 192 SER A N 1
ATOM 1550 C CA . SER A 1 192 ? 3.987 -3.931 21.809 1.00 91.44 192 SER A CA 1
ATOM 1551 C C . SER A 1 192 ? 2.909 -3.893 22.898 1.00 91.44 192 SER A C 1
ATOM 1553 O O . SER A 1 192 ? 2.129 -2.946 22.990 1.00 91.44 192 SER A O 1
ATOM 1555 N N . ALA A 1 193 ? 2.884 -4.892 23.782 1.00 89.94 193 ALA A N 1
ATOM 1556 C CA . ALA A 1 193 ? 1.937 -4.912 24.899 1.00 89.94 193 ALA A CA 1
ATOM 1557 C C . ALA A 1 193 ? 2.067 -3.677 25.817 1.00 89.94 193 ALA A C 1
ATOM 1559 O O . ALA A 1 193 ? 1.061 -3.156 26.295 1.00 89.94 193 ALA A O 1
ATOM 1560 N N . SER A 1 194 ? 3.289 -3.172 26.030 1.00 90.94 194 SER A N 1
ATOM 1561 C CA . SER A 1 194 ? 3.515 -1.972 26.844 1.00 90.94 194 SER A CA 1
ATOM 1562 C C . SER A 1 194 ? 2.999 -0.701 26.171 1.00 90.94 194 SER A C 1
ATOM 1564 O O . SER A 1 194 ? 2.480 0.180 26.848 1.00 90.94 194 SER A O 1
ATOM 1566 N N . GLU A 1 195 ? 3.097 -0.606 24.848 1.00 93.12 195 GLU A N 1
ATOM 1567 C CA . GLU A 1 195 ? 2.556 0.514 24.075 1.00 93.12 195 GLU A CA 1
ATOM 1568 C C . GLU A 1 195 ? 1.030 0.487 24.018 1.00 93.12 195 GLU A C 1
ATOM 1570 O O . GLU A 1 195 ? 0.398 1.530 24.159 1.00 93.12 195 GLU A O 1
ATOM 1575 N N . VAL A 1 196 ? 0.426 -0.698 23.881 1.00 92.56 196 VAL A N 1
ATOM 1576 C CA . VAL A 1 196 ? -1.031 -0.866 23.994 1.00 92.56 196 VAL A CA 1
ATOM 1577 C C . VAL A 1 196 ? -1.516 -0.367 25.355 1.00 92.56 196 VAL A C 1
ATOM 1579 O O . VAL A 1 196 ? -2.463 0.415 25.415 1.00 92.56 196 VAL A O 1
ATOM 1582 N N . ALA A 1 197 ? -0.830 -0.742 26.438 1.00 90.81 197 ALA A N 1
ATOM 1583 C CA . ALA A 1 197 ? -1.158 -0.261 27.778 1.00 90.81 197 ALA A CA 1
ATOM 1584 C C . ALA A 1 197 ? -1.020 1.269 27.904 1.00 90.81 197 ALA A C 1
ATOM 1586 O O . ALA A 1 197 ? -1.873 1.906 28.516 1.00 90.81 197 ALA A O 1
ATOM 1587 N N . GLN A 1 198 ? 0.004 1.874 27.290 1.00 91.06 198 GLN A N 1
ATOM 1588 C CA . GLN A 1 198 ? 0.168 3.335 27.263 1.00 91.06 198 GLN A CA 1
ATOM 1589 C C . GLN A 1 198 ? -0.965 4.037 26.510 1.00 91.06 198 GLN A C 1
ATOM 1591 O O . GLN A 1 198 ? -1.478 5.046 26.990 1.00 91.06 198 GLN A O 1
ATOM 1596 N N . ILE A 1 199 ? -1.383 3.501 25.360 1.00 91.19 199 ILE A N 1
ATOM 1597 C CA . ILE A 1 199 ? -2.517 4.040 24.601 1.00 91.19 199 ILE A CA 1
ATOM 1598 C C . ILE A 1 199 ? -3.790 3.961 25.444 1.00 91.19 199 ILE A C 1
ATOM 1600 O O . ILE A 1 199 ? -4.491 4.958 25.590 1.00 91.19 199 ILE A O 1
ATOM 1604 N N . LEU A 1 200 ? -4.078 2.811 26.051 1.00 90.44 200 LEU A N 1
ATOM 1605 C CA . LEU A 1 200 ? -5.265 2.666 26.894 1.00 90.44 200 LEU A CA 1
ATOM 1606 C C . LEU A 1 200 ? -5.229 3.569 28.128 1.00 90.44 200 LEU A C 1
ATOM 1608 O O . LEU A 1 200 ? -6.261 4.111 28.511 1.00 90.44 200 LEU A O 1
ATOM 1612 N N . ALA A 1 201 ? -4.061 3.772 28.738 1.00 88.88 201 ALA A N 1
ATOM 1613 C CA . ALA A 1 201 ? -3.903 4.729 29.830 1.00 88.88 201 ALA A CA 1
ATOM 1614 C C . ALA A 1 201 ? -4.180 6.172 29.368 1.00 88.88 201 ALA A C 1
ATOM 1616 O O . ALA A 1 201 ? -4.827 6.929 30.086 1.00 88.88 201 ALA A O 1
ATOM 1617 N N . TYR A 1 202 ? -3.754 6.538 28.154 1.00 88.06 202 TYR A N 1
ATOM 1618 C CA . TYR A 1 202 ? -4.051 7.843 27.562 1.00 88.06 202 TYR A CA 1
ATOM 1619 C C . TYR A 1 202 ? -5.557 8.058 27.357 1.00 88.06 202 TYR A C 1
ATOM 1621 O O . TYR A 1 202 ? -6.073 9.115 27.721 1.00 88.06 202 TYR A O 1
ATOM 1629 N N . PHE A 1 203 ? -6.277 7.065 26.826 1.00 87.00 203 PHE A N 1
ATOM 1630 C CA . PHE A 1 203 ? -7.736 7.154 26.690 1.00 87.00 203 PHE A CA 1
ATOM 1631 C C . PHE A 1 203 ? -8.437 7.148 28.052 1.00 87.00 203 PHE A C 1
ATOM 1633 O O . PHE A 1 203 ? -9.358 7.928 28.246 1.00 87.00 203 PHE A O 1
ATOM 1640 N N . ASN A 1 204 ? -7.957 6.377 29.033 1.00 86.50 204 ASN A N 1
ATOM 1641 C CA . ASN A 1 204 ? -8.522 6.384 30.389 1.00 86.50 204 ASN A CA 1
ATOM 1642 C C . ASN A 1 204 ? -8.374 7.748 31.079 1.00 86.50 204 ASN A C 1
ATOM 1644 O O . ASN A 1 204 ? -9.150 8.075 31.965 1.00 86.50 204 ASN A O 1
ATOM 1648 N N . ALA A 1 205 ? -7.367 8.541 30.718 1.00 84.19 205 ALA A N 1
ATOM 1649 C CA . ALA A 1 205 ? -7.160 9.857 31.315 1.00 84.19 205 ALA A CA 1
ATOM 1650 C C . ALA A 1 205 ? -7.990 10.966 30.645 1.00 84.19 205 ALA A C 1
ATOM 1652 O O . ALA A 1 205 ? -8.309 11.950 31.305 1.00 84.19 205 ALA A O 1
ATOM 1653 N N . ASN A 1 206 ? -8.308 10.830 29.351 1.00 80.00 206 ASN A N 1
ATOM 1654 C CA . ASN A 1 206 ? -8.865 11.927 28.545 1.00 80.00 206 ASN A CA 1
ATOM 1655 C C . ASN A 1 206 ? -10.254 11.638 27.946 1.00 80.00 206 ASN A C 1
ATOM 1657 O O . ASN A 1 206 ? -10.995 12.581 27.699 1.00 80.00 206 ASN A O 1
ATOM 1661 N N . HIS A 1 207 ? -10.586 10.366 27.703 1.00 81.44 207 HIS A N 1
ATOM 1662 C CA . HIS A 1 207 ? -11.765 9.905 26.956 1.00 81.44 207 HIS A CA 1
ATOM 1663 C C . HIS A 1 207 ? -12.250 8.531 27.461 1.00 81.44 207 HIS A C 1
ATOM 1665 O O . HIS A 1 207 ? -12.273 7.545 26.714 1.00 81.44 207 HIS A O 1
ATOM 1671 N N . VAL A 1 208 ? -12.580 8.434 28.754 1.00 76.88 208 VAL A N 1
ATOM 1672 C CA . VAL A 1 208 ? -13.015 7.173 29.394 1.00 76.88 208 VAL A CA 1
ATOM 1673 C C . VAL A 1 208 ? -14.253 6.599 28.707 1.00 76.88 208 VAL A C 1
ATOM 1675 O O . VAL A 1 208 ? -14.385 5.384 28.584 1.00 76.88 208 VAL A O 1
ATOM 1678 N N . GLU A 1 209 ? -15.128 7.470 28.208 1.00 84.25 209 GLU A N 1
ATOM 1679 C CA . GLU A 1 209 ? -16.367 7.133 27.513 1.00 84.25 209 GLU A CA 1
ATOM 1680 C C . GLU A 1 209 ? -16.165 6.279 26.255 1.00 84.25 209 GLU A C 1
ATOM 1682 O O . GLU A 1 209 ? -17.075 5.551 25.870 1.00 84.25 209 GLU A O 1
ATOM 1687 N N . LEU A 1 210 ? -14.982 6.323 25.633 1.00 83.56 210 LEU A N 1
ATOM 1688 C CA . LEU A 1 210 ? -14.675 5.541 24.432 1.00 83.56 210 LEU A CA 1
ATOM 1689 C C . LEU A 1 210 ? -14.175 4.126 24.759 1.00 83.56 210 LEU A C 1
ATOM 1691 O O . LEU A 1 210 ? -14.128 3.254 23.882 1.00 83.56 210 LEU A O 1
ATOM 1695 N N . ILE A 1 211 ? -13.783 3.866 26.008 1.00 81.69 211 ILE A N 1
ATOM 1696 C CA . ILE A 1 211 ? -13.169 2.595 26.390 1.00 81.69 211 ILE A CA 1
ATOM 1697 C C . ILE A 1 211 ? -14.228 1.509 26.482 1.00 81.69 211 ILE A C 1
ATOM 1699 O O . ILE A 1 211 ? -15.140 1.580 27.299 1.00 81.69 211 ILE A O 1
ATOM 1703 N N . ALA A 1 212 ? -14.081 0.485 25.639 1.00 78.12 212 ALA A N 1
ATOM 1704 C CA . ALA A 1 212 ? -15.017 -0.632 25.527 1.00 78.12 212 ALA A CA 1
ATOM 1705 C C . ALA A 1 212 ? -16.489 -0.200 25.340 1.00 78.12 212 ALA A C 1
ATOM 1707 O O . ALA A 1 212 ? -17.401 -0.962 25.657 1.00 78.12 212 ALA A O 1
ATOM 1708 N N . ALA A 1 213 ? -16.716 1.004 24.793 1.00 71.81 213 ALA A N 1
ATOM 1709 C CA . ALA A 1 213 ? -18.044 1.526 24.469 1.00 71.81 213 ALA A CA 1
ATOM 1710 C C . ALA A 1 213 ? -18.841 0.574 23.560 1.00 71.81 213 ALA A C 1
ATOM 1712 O O . ALA A 1 213 ? -20.045 0.401 23.736 1.00 71.81 213 ALA A O 1
ATOM 1713 N N . ILE A 1 214 ? -18.155 -0.088 22.619 1.00 79.94 214 ILE A N 1
ATOM 1714 C CA . ILE A 1 214 ? -18.714 -1.165 21.801 1.00 79.94 214 ILE A CA 1
ATOM 1715 C C . ILE A 1 214 ? -18.120 -2.496 22.285 1.00 79.94 214 ILE A C 1
ATOM 1717 O O . ILE A 1 214 ? -16.918 -2.728 22.112 1.00 79.94 214 ILE A O 1
ATOM 1721 N N . PRO A 1 215 ? -18.935 -3.414 22.839 1.00 79.69 215 PRO A N 1
ATOM 1722 C CA . PRO A 1 215 ? -18.443 -4.690 23.337 1.00 79.69 215 PRO A CA 1
ATOM 1723 C C . PRO A 1 215 ? -17.761 -5.507 22.236 1.00 79.69 215 PRO A C 1
ATOM 1725 O O . PRO A 1 215 ? -18.322 -5.701 21.155 1.00 79.69 215 PRO A O 1
ATOM 1728 N N . ALA A 1 216 ? -16.593 -6.086 22.533 1.00 77.06 216 ALA A N 1
ATOM 1729 C CA . ALA A 1 216 ? -15.861 -6.954 21.601 1.00 77.06 216 ALA A CA 1
ATOM 1730 C C . ALA A 1 216 ? -16.737 -8.057 20.987 1.00 77.06 216 ALA A C 1
ATOM 1732 O O . ALA A 1 216 ? -16.608 -8.379 19.809 1.00 77.06 216 ALA A O 1
ATOM 1733 N N . GLN A 1 217 ? -17.662 -8.619 21.767 1.00 77.06 217 GLN A N 1
ATOM 1734 C CA . GLN A 1 217 ? -18.558 -9.678 21.308 1.00 77.06 217 GLN A CA 1
ATOM 1735 C C . GLN A 1 217 ? -19.498 -9.226 20.180 1.00 77.06 217 GLN A C 1
ATOM 1737 O O . GLN A 1 217 ? -19.775 -10.016 19.279 1.00 77.06 217 GLN A O 1
ATOM 1742 N N . HIS A 1 218 ? -19.947 -7.966 20.194 1.00 75.69 218 HIS A N 1
ATOM 1743 C CA . HIS A 1 218 ? -20.743 -7.395 19.106 1.00 75.69 218 HIS A CA 1
ATOM 1744 C C . HIS A 1 218 ? -19.916 -7.323 17.818 1.00 75.69 218 HIS A C 1
ATOM 1746 O O . HIS A 1 218 ? -20.345 -7.794 16.770 1.00 75.69 218 HIS A O 1
ATOM 1752 N N . ILE A 1 219 ? -18.679 -6.841 17.937 1.00 77.50 219 ILE A N 1
ATOM 1753 C CA . ILE A 1 219 ? -17.737 -6.704 16.821 1.00 77.50 219 ILE A CA 1
ATOM 1754 C C . ILE A 1 219 ? -17.432 -8.065 16.186 1.00 77.50 219 ILE A C 1
ATOM 1756 O O . ILE A 1 219 ? -17.500 -8.224 14.970 1.00 77.50 219 ILE A O 1
ATOM 1760 N N . TYR A 1 220 ? -17.159 -9.078 17.010 1.00 78.44 220 TYR A N 1
ATOM 1761 C CA . TYR A 1 220 ? -16.909 -10.437 16.530 1.00 78.44 220 TYR A CA 1
ATOM 1762 C C . TYR A 1 220 ? -18.116 -11.060 15.834 1.00 78.44 220 TYR A C 1
ATOM 1764 O O . TYR A 1 220 ? -17.955 -11.803 14.864 1.00 78.44 220 TYR A O 1
ATOM 1772 N N . ARG A 1 221 ? -19.324 -10.768 16.322 1.00 80.31 221 ARG A N 1
ATOM 1773 C CA . ARG A 1 221 ? -20.554 -11.233 15.687 1.00 80.31 221 ARG A CA 1
ATOM 1774 C C . ARG A 1 221 ? -20.722 -10.601 14.307 1.00 80.31 221 ARG A C 1
ATOM 1776 O O . ARG A 1 221 ? -20.974 -11.333 13.357 1.00 80.31 221 ARG A O 1
ATOM 1783 N N . GLU A 1 222 ? -20.515 -9.294 14.178 1.00 77.31 222 GLU A N 1
ATOM 1784 C CA . GLU A 1 222 ? -20.597 -8.598 12.888 1.00 77.31 222 GLU A CA 1
AT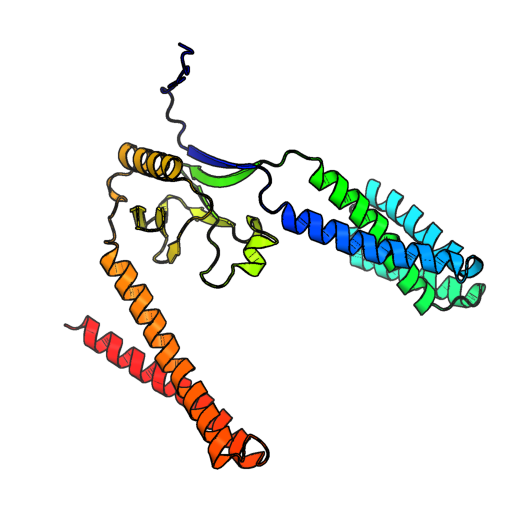OM 1785 C C . GLU A 1 222 ? -19.524 -9.068 11.891 1.00 77.31 222 GLU A C 1
ATOM 1787 O O . GLU A 1 222 ? -19.839 -9.336 10.728 1.00 77.31 222 GLU A O 1
ATOM 1792 N N . GLU A 1 223 ? -18.271 -9.239 12.334 1.00 77.81 223 GLU A N 1
ATOM 1793 C CA . GLU A 1 223 ? -17.193 -9.803 11.505 1.00 77.81 223 GLU A CA 1
ATOM 1794 C C . GLU A 1 223 ? -17.539 -11.230 11.038 1.00 77.81 223 GLU A C 1
ATOM 1796 O O . GLU A 1 223 ? -17.351 -11.573 9.864 1.00 77.81 223 GLU A O 1
ATOM 1801 N N . GLY A 1 224 ? -18.082 -12.052 11.942 1.00 78.94 224 GLY A N 1
ATOM 1802 C CA . GLY A 1 224 ? -18.526 -13.413 11.650 1.00 78.94 224 GLY A CA 1
ATOM 1803 C C . GLY A 1 224 ? -19.689 -13.458 10.660 1.00 78.94 224 GLY A C 1
ATOM 1804 O O . GLY A 1 224 ? -19.640 -14.216 9.691 1.00 78.94 224 GLY A O 1
ATOM 1805 N N . GLU A 1 225 ? -20.710 -12.623 10.852 1.00 81.69 225 GLU A N 1
ATOM 1806 C CA . GLU A 1 225 ? -21.843 -12.501 9.931 1.00 81.69 225 GLU A CA 1
ATOM 1807 C C . GLU A 1 225 ? -21.372 -12.083 8.532 1.00 81.69 225 GLU A C 1
ATOM 1809 O O . GLU A 1 225 ? -21.768 -12.698 7.541 1.00 81.69 225 GLU A O 1
ATOM 1814 N N . LEU A 1 226 ? -20.460 -11.110 8.425 1.00 83.00 226 LEU A N 1
ATOM 1815 C CA . LEU A 1 226 ? -19.897 -10.695 7.138 1.00 83.00 226 LEU A CA 1
ATOM 1816 C C . LEU A 1 226 ? -19.137 -11.838 6.444 1.00 83.00 226 LEU A C 1
ATOM 1818 O O . LEU A 1 226 ? -19.255 -12.014 5.227 1.00 83.00 226 LEU A O 1
ATOM 1822 N N . ALA A 1 227 ? -18.353 -12.616 7.194 1.00 82.50 227 ALA A N 1
ATOM 1823 C CA . ALA A 1 227 ? -17.645 -13.776 6.659 1.00 82.50 227 ALA A CA 1
ATOM 1824 C C . ALA A 1 227 ? -18.625 -14.839 6.138 1.00 82.50 227 ALA A C 1
ATOM 1826 O O . ALA A 1 227 ? -18.457 -15.331 5.019 1.00 82.50 227 ALA A O 1
ATOM 1827 N N . TRP A 1 228 ? -19.688 -15.124 6.894 1.00 83.25 228 TRP A N 1
ATOM 1828 C CA . TRP A 1 228 ? -20.757 -16.027 6.471 1.00 83.25 228 TRP A CA 1
ATOM 1829 C C . TRP A 1 228 ? -21.470 -15.540 5.216 1.00 83.25 228 TRP A C 1
ATOM 1831 O O . TRP A 1 228 ? -21.683 -16.332 4.300 1.00 83.25 228 TRP A O 1
ATOM 1841 N N . VAL A 1 229 ? -21.768 -14.242 5.117 1.00 86.38 229 VAL A N 1
ATOM 1842 C CA . VAL A 1 229 ? -22.359 -13.657 3.908 1.00 86.38 229 VAL A CA 1
ATOM 1843 C C . VAL A 1 229 ? -21.434 -13.845 2.708 1.00 86.38 229 VAL A C 1
ATOM 1845 O O . VAL A 1 229 ? -21.905 -14.251 1.651 1.00 86.38 229 VAL A O 1
ATOM 1848 N N . LYS A 1 230 ? -20.120 -13.627 2.848 1.00 86.12 230 LYS A N 1
ATOM 1849 C CA . LYS A 1 230 ? -19.161 -13.851 1.750 1.00 86.12 230 LYS A CA 1
ATOM 1850 C C . LYS A 1 230 ? -19.123 -15.315 1.305 1.00 86.12 230 LYS A C 1
ATOM 1852 O O . LYS A 1 230 ? -19.136 -15.585 0.105 1.00 86.12 230 LYS A O 1
ATOM 1857 N N . ILE A 1 231 ? -19.101 -16.253 2.252 1.00 88.00 231 ILE A N 1
ATOM 1858 C CA . ILE A 1 231 ? -19.117 -17.694 1.957 1.00 88.00 231 ILE A CA 1
ATOM 1859 C C . ILE A 1 231 ? -20.425 -18.085 1.268 1.00 88.00 231 ILE A C 1
ATOM 1861 O O . ILE A 1 231 ? -20.395 -18.771 0.250 1.00 88.00 231 ILE A O 1
ATOM 1865 N N . LEU A 1 232 ? -21.565 -17.622 1.777 1.00 89.50 232 LEU A N 1
ATOM 1866 C CA . LEU A 1 232 ? -22.870 -17.940 1.213 1.00 89.50 232 LEU A CA 1
ATOM 1867 C C . LEU A 1 232 ? -23.016 -17.354 -0.196 1.00 89.50 232 LEU A C 1
ATOM 1869 O O . LEU A 1 232 ? -23.349 -18.074 -1.125 1.00 89.50 232 LEU A O 1
ATOM 1873 N N . VAL A 1 233 ? -22.742 -16.059 -0.361 1.00 90.44 233 VAL A N 1
ATOM 1874 C CA . VAL A 1 233 ? -23.015 -15.306 -1.594 1.00 90.44 233 VAL A CA 1
ATOM 1875 C C . VAL A 1 233 ? -22.008 -15.596 -2.700 1.00 90.44 233 VAL A C 1
ATOM 1877 O O . VAL A 1 233 ? -22.393 -15.596 -3.862 1.00 90.44 233 VAL A O 1
ATOM 1880 N N . PHE A 1 234 ? -20.737 -15.830 -2.371 1.00 89.62 234 PHE A N 1
ATOM 1881 C CA . PHE A 1 234 ? -19.693 -16.071 -3.374 1.00 89.62 234 PHE A CA 1
ATOM 1882 C C . PHE A 1 234 ? -19.143 -17.491 -3.307 1.00 89.62 234 PHE A C 1
ATOM 1884 O O . PHE A 1 234 ? -18.983 -18.134 -4.340 1.00 89.62 234 PHE A O 1
ATOM 1891 N N . GLY A 1 235 ? -18.882 -18.003 -2.104 1.00 90.19 235 GLY A N 1
ATOM 1892 C CA . GLY A 1 235 ? -18.327 -19.345 -1.923 1.00 90.19 235 GLY A CA 1
ATOM 1893 C C . GLY A 1 235 ? -19.230 -20.440 -2.490 1.00 90.19 235 GLY A C 1
ATOM 1894 O O . GLY A 1 235 ? -18.758 -21.259 -3.277 1.00 90.19 235 GLY A O 1
ATOM 1895 N N . ILE A 1 236 ? -20.525 -20.431 -2.153 1.00 91.19 236 ILE A N 1
ATOM 1896 C CA . ILE A 1 236 ? -21.474 -21.449 -2.629 1.00 91.19 236 ILE A CA 1
ATOM 1897 C C . ILE A 1 236 ? -21.640 -21.400 -4.152 1.00 91.19 236 ILE A C 1
ATOM 1899 O O . ILE A 1 236 ? -21.462 -22.449 -4.772 1.00 91.19 236 ILE A O 1
ATOM 1903 N N . PRO A 1 237 ? -21.914 -20.249 -4.801 1.00 93.50 237 PRO A N 1
ATOM 1904 C CA . PRO A 1 237 ? -22.011 -20.226 -6.258 1.00 93.50 237 PRO A CA 1
ATOM 1905 C C . PRO A 1 237 ? -20.725 -20.654 -6.960 1.00 93.50 237 PRO A C 1
ATOM 1907 O O . PRO A 1 237 ? -20.797 -21.408 -7.926 1.00 93.50 237 PRO A O 1
ATOM 1910 N N . CYS A 1 238 ? -19.552 -20.248 -6.462 1.00 92.44 238 CYS A N 1
ATOM 1911 C CA . CYS A 1 238 ? -18.275 -20.691 -7.023 1.00 92.44 238 CYS A CA 1
ATOM 1912 C C . CYS A 1 238 ? -18.076 -22.205 -6.874 1.00 92.44 238 CYS A C 1
ATOM 1914 O O . CYS A 1 238 ? -17.643 -22.855 -7.822 1.00 92.44 238 CYS A O 1
ATOM 1916 N N . ALA A 1 239 ? -18.414 -22.780 -5.715 1.00 92.88 239 ALA A N 1
ATOM 1917 C CA . ALA A 1 239 ? -18.310 -24.217 -5.483 1.00 92.88 239 ALA A CA 1
ATOM 1918 C C . ALA A 1 239 ? -19.286 -25.006 -6.368 1.00 92.88 239 ALA A C 1
ATOM 1920 O O . ALA A 1 239 ? -18.879 -25.961 -7.024 1.00 92.88 239 ALA A O 1
ATOM 1921 N N . LEU A 1 240 ? -20.553 -24.584 -6.441 1.00 93.00 240 LEU A N 1
ATOM 1922 C CA . LEU A 1 240 ? -21.564 -25.215 -7.294 1.00 93.00 240 LEU A CA 1
ATOM 1923 C C . LEU A 1 240 ? -21.214 -25.085 -8.779 1.00 93.00 240 LEU A C 1
ATOM 1925 O O . LEU A 1 240 ? -21.311 -26.063 -9.515 1.00 93.00 240 LEU A O 1
ATOM 1929 N N . GLY A 1 241 ? -20.759 -23.906 -9.208 1.00 92.38 241 GLY A N 1
ATOM 1930 C CA . GLY A 1 241 ? -20.278 -23.671 -10.567 1.00 92.38 241 GLY A CA 1
ATOM 1931 C C . GLY A 1 241 ? -19.080 -24.559 -10.899 1.00 92.38 241 GLY A C 1
ATOM 1932 O O . GLY A 1 241 ? -19.090 -25.234 -11.923 1.00 92.38 241 GLY A O 1
ATOM 1933 N N . GLY A 1 242 ? -18.091 -24.635 -10.004 1.00 91.00 242 GLY A N 1
ATOM 1934 C CA . GLY A 1 242 ? -16.918 -25.497 -10.158 1.00 91.00 242 GLY A CA 1
ATOM 1935 C C . GLY A 1 242 ? -17.271 -26.984 -10.233 1.00 91.00 242 GLY A C 1
ATOM 1936 O O . GLY A 1 242 ? -16.812 -27.675 -11.138 1.00 91.00 242 GLY A O 1
ATOM 1937 N N . LEU A 1 243 ? -18.142 -27.471 -9.342 1.00 93.94 243 LEU A N 1
ATOM 1938 C CA . LEU A 1 243 ? -18.636 -28.853 -9.368 1.00 93.94 243 LEU A CA 1
ATOM 1939 C C . LEU A 1 243 ? -19.421 -29.148 -10.651 1.00 93.94 243 LEU A C 1
ATOM 1941 O O . LEU A 1 243 ? -19.249 -30.205 -11.254 1.00 93.94 243 LEU A O 1
ATOM 1945 N N . SER A 1 244 ? -20.252 -28.205 -11.096 1.00 93.50 244 SER A N 1
ATOM 1946 C CA . SER A 1 244 ? -21.010 -28.322 -12.340 1.00 93.50 244 SER A CA 1
ATOM 1947 C C . SER A 1 244 ? -20.083 -28.402 -13.559 1.00 93.50 244 SER A C 1
ATOM 1949 O O . SER A 1 244 ? -20.255 -29.290 -14.389 1.00 93.50 244 SER A O 1
ATOM 1951 N N . ILE A 1 245 ? -19.046 -27.564 -13.636 1.00 93.31 245 ILE A N 1
ATOM 1952 C CA . ILE A 1 245 ? -18.033 -27.631 -14.704 1.00 93.31 245 ILE A CA 1
ATOM 1953 C C . ILE A 1 245 ? -17.279 -28.963 -14.658 1.00 93.31 245 ILE A C 1
ATOM 1955 O O . ILE A 1 245 ? -17.053 -29.578 -15.698 1.00 93.31 245 ILE A O 1
ATOM 1959 N N . TYR A 1 246 ? -16.900 -29.422 -13.465 1.00 93.69 246 TYR A N 1
ATOM 1960 C CA . TYR A 1 246 ? -16.136 -30.654 -13.306 1.00 93.69 246 TYR A CA 1
ATOM 1961 C C . TYR A 1 246 ? -16.930 -31.885 -13.762 1.00 93.69 246 TYR A C 1
ATOM 1963 O O . TYR A 1 246 ? -16.455 -32.632 -14.614 1.00 93.69 246 TYR A O 1
ATOM 1971 N N . PHE A 1 247 ? -18.151 -32.068 -13.247 1.00 94.31 247 PHE A N 1
ATOM 1972 C CA . PHE A 1 247 ? -18.957 -33.262 -13.517 1.00 94.31 247 PHE A CA 1
ATOM 1973 C C . PHE A 1 247 ? -19.784 -33.181 -14.805 1.00 94.31 247 PHE A C 1
ATOM 1975 O O . PHE A 1 247 ? -19.890 -34.174 -15.517 1.00 94.31 247 PHE A O 1
ATOM 1982 N N . LEU A 1 248 ? -20.388 -32.027 -15.107 1.00 92.19 248 LEU A N 1
ATOM 1983 C CA . LEU A 1 248 ? -21.281 -31.862 -16.266 1.00 92.19 248 LEU A CA 1
ATOM 1984 C C . LEU A 1 248 ? -20.558 -31.249 -17.468 1.00 92.19 248 LEU A C 1
ATOM 1986 O O . LEU A 1 248 ? -20.883 -31.551 -18.614 1.00 92.19 248 LEU A O 1
ATOM 1990 N N . GLY A 1 249 ? -19.576 -30.385 -17.210 1.00 87.88 249 GLY A N 1
ATOM 1991 C CA . GLY A 1 249 ? -18.754 -29.751 -18.239 1.00 87.88 249 GLY A CA 1
ATOM 1992 C C . GLY A 1 249 ? -17.601 -30.618 -18.749 1.00 87.88 249 GLY A C 1
ATOM 1993 O O . GLY A 1 249 ? -16.796 -30.112 -19.531 1.00 87.88 249 GLY A O 1
ATOM 1994 N N . ASP A 1 250 ? -17.494 -31.879 -18.308 1.00 92.06 250 ASP A N 1
ATOM 1995 C CA . ASP A 1 250 ? -16.348 -32.768 -18.563 1.00 92.06 250 ASP A CA 1
ATOM 1996 C C . ASP A 1 250 ? -15.018 -32.048 -18.284 1.00 92.06 250 ASP A C 1
ATOM 1998 O O . ASP A 1 250 ? -14.165 -31.860 -19.158 1.00 92.06 250 ASP A O 1
ATOM 2002 N N . ASN A 1 251 ? -14.905 -31.514 -17.064 1.00 90.00 251 ASN A N 1
ATOM 2003 C CA . ASN A 1 251 ? -13.758 -30.732 -16.610 1.00 90.00 251 ASN A CA 1
ATOM 2004 C C . ASN A 1 251 ? -13.381 -29.559 -17.546 1.00 90.00 251 ASN A C 1
ATOM 2006 O O . ASN A 1 251 ? -12.205 -29.249 -17.741 1.00 90.00 251 ASN A O 1
ATOM 2010 N N . GLY A 1 252 ? -14.380 -28.911 -18.153 1.00 85.75 252 GLY A N 1
ATOM 2011 C CA . GLY A 1 252 ? -14.190 -27.762 -19.041 1.00 85.75 252 GLY A CA 1
ATOM 2012 C C . GLY A 1 252 ? -14.089 -28.090 -20.534 1.00 85.75 252 GLY A C 1
ATOM 2013 O O . GLY A 1 252 ? -14.027 -27.163 -21.342 1.00 85.75 252 GLY A O 1
ATOM 2014 N N . ARG A 1 253 ? -14.095 -29.370 -20.936 1.00 90.75 253 ARG A N 1
ATOM 2015 C CA . ARG A 1 253 ? -14.082 -29.758 -22.361 1.00 90.75 253 ARG A CA 1
ATOM 2016 C C . ARG A 1 253 ? -15.381 -29.407 -23.072 1.00 90.75 253 ARG A C 1
ATOM 2018 O O . ARG A 1 253 ? -15.357 -28.988 -24.229 1.00 90.75 253 ARG A O 1
ATOM 2025 N N . ASN A 1 254 ? -16.512 -29.543 -22.385 1.00 92.75 254 ASN A N 1
ATOM 2026 C CA . ASN A 1 254 ? -17.790 -29.090 -22.909 1.00 92.75 254 ASN A CA 1
ATOM 2027 C C . ASN A 1 254 ? -17.958 -27.593 -22.621 1.00 92.75 254 ASN A C 1
ATOM 2029 O O . ASN A 1 254 ? -18.422 -27.186 -21.551 1.00 92.75 254 ASN A O 1
ATOM 2033 N N . ILE A 1 255 ? -17.561 -26.774 -23.599 1.00 92.38 255 ILE A N 1
ATOM 2034 C CA . ILE A 1 255 ? -17.545 -25.309 -23.491 1.00 92.38 255 ILE A CA 1
ATOM 2035 C C . ILE A 1 255 ? -18.949 -24.757 -23.221 1.00 92.38 255 ILE A C 1
ATOM 2037 O O . ILE A 1 255 ? -19.098 -23.871 -22.384 1.00 92.38 255 ILE A O 1
ATOM 2041 N N . ALA A 1 256 ? -19.980 -25.292 -23.884 1.00 93.75 256 ALA A N 1
ATOM 2042 C CA . ALA A 1 256 ? -21.351 -24.809 -23.731 1.00 93.75 256 ALA A CA 1
ATOM 2043 C C . ALA A 1 256 ? -21.863 -25.018 -22.300 1.00 93.75 256 ALA A C 1
ATOM 2045 O O . ALA A 1 256 ? -22.331 -24.072 -21.666 1.00 93.75 256 ALA A O 1
ATOM 2046 N N . VAL A 1 257 ? -21.711 -26.234 -21.764 1.00 90.94 257 VAL A N 1
ATOM 2047 C CA . VAL A 1 257 ? -22.123 -26.543 -20.386 1.00 90.94 257 VAL A CA 1
ATOM 2048 C C . VAL A 1 257 ? -21.309 -25.724 -19.390 1.00 90.94 257 VAL A C 1
ATOM 2050 O O . VAL A 1 257 ? -21.881 -25.107 -18.499 1.00 90.94 257 VAL A O 1
ATOM 2053 N N . SER A 1 258 ? -19.995 -25.625 -19.591 1.00 92.12 258 SER A N 1
ATOM 2054 C CA . SER A 1 258 ? -19.116 -24.872 -18.692 1.00 92.12 258 SER A CA 1
ATOM 2055 C C . SER A 1 258 ? -19.460 -23.377 -18.657 1.00 92.12 258 SER A C 1
ATOM 2057 O O . SER A 1 258 ? -19.511 -22.779 -17.582 1.00 92.12 258 SER A O 1
ATOM 2059 N N . ALA A 1 259 ? -19.759 -22.773 -19.812 1.00 92.50 259 ALA A N 1
ATOM 2060 C CA . ALA A 1 259 ? -20.188 -21.380 -19.901 1.00 92.50 259 ALA A CA 1
ATOM 2061 C C . ALA A 1 259 ? -21.537 -21.146 -19.202 1.00 92.50 259 ALA A C 1
ATOM 2063 O O . ALA A 1 259 ? -21.687 -20.167 -18.468 1.00 92.50 259 ALA A O 1
ATOM 2064 N N . ILE A 1 260 ? -22.498 -22.063 -19.372 1.00 94.31 260 ILE A N 1
ATOM 2065 C CA . ILE A 1 260 ? -23.795 -22.007 -18.684 1.00 94.31 260 ILE A CA 1
ATOM 2066 C C . ILE A 1 260 ? -23.610 -22.128 -17.164 1.00 94.31 260 ILE A C 1
ATOM 2068 O O . ILE A 1 260 ? -24.212 -21.354 -16.422 1.00 94.31 260 ILE A O 1
ATOM 2072 N N . SER A 1 261 ? -22.746 -23.028 -16.685 1.00 92.31 261 SER A N 1
ATOM 2073 C CA . SER A 1 261 ? -22.450 -23.190 -15.254 1.00 92.31 261 SER A CA 1
ATOM 2074 C C . SER A 1 261 ? -21.864 -21.921 -14.631 1.00 92.31 261 SER A C 1
ATOM 2076 O O . SER A 1 261 ? -22.271 -21.532 -13.536 1.00 92.31 261 SER A O 1
ATOM 2078 N N . ILE A 1 262 ? -20.951 -21.239 -15.335 1.00 93.12 262 ILE A N 1
ATOM 2079 C CA . ILE A 1 262 ? -20.401 -19.947 -14.894 1.00 93.12 262 ILE A CA 1
ATOM 2080 C C . ILE A 1 262 ? -21.503 -18.886 -14.853 1.00 93.12 262 ILE A C 1
ATOM 2082 O O . ILE A 1 262 ? -21.638 -18.178 -13.854 1.00 93.12 262 ILE A O 1
ATOM 2086 N N . LEU A 1 263 ? -22.313 -18.785 -15.911 1.00 94.25 263 LEU A N 1
ATOM 2087 C CA . LEU A 1 263 ? -23.392 -17.802 -15.988 1.00 94.25 263 LEU A CA 1
ATOM 2088 C C . LEU A 1 263 ? -24.412 -17.997 -14.857 1.00 94.25 263 LEU A C 1
ATOM 2090 O O . LEU A 1 263 ? -24.777 -17.032 -14.189 1.00 94.25 263 LEU A O 1
ATOM 2094 N N . LEU A 1 264 ? -24.832 -19.239 -14.601 1.00 93.06 264 LEU A N 1
ATOM 2095 C CA . LEU A 1 264 ? -25.746 -19.571 -13.509 1.00 93.06 264 LEU A CA 1
ATOM 2096 C C . LEU A 1 264 ? -25.142 -19.247 -12.139 1.00 93.06 264 LEU A C 1
ATOM 2098 O O . LEU A 1 264 ? -25.840 -18.688 -11.295 1.00 93.06 264 LEU A O 1
ATOM 2102 N N . ALA A 1 265 ? -23.853 -19.529 -11.924 1.00 92.50 265 ALA A N 1
ATOM 2103 C CA . ALA A 1 265 ? -23.167 -19.156 -10.690 1.00 92.50 265 ALA A CA 1
ATOM 2104 C C . ALA A 1 265 ? -23.160 -17.631 -10.481 1.00 92.50 265 ALA A C 1
ATOM 2106 O O . ALA A 1 265 ? -23.458 -17.164 -9.383 1.00 92.50 265 ALA A O 1
ATOM 2107 N N . ILE A 1 266 ? -22.904 -16.846 -11.533 1.00 92.00 266 ILE A N 1
ATOM 2108 C CA . ILE A 1 266 ? -22.957 -15.376 -11.473 1.00 92.00 266 ILE A CA 1
ATOM 2109 C C . ILE A 1 266 ? -24.382 -14.890 -11.175 1.00 92.00 266 ILE A C 1
ATOM 2111 O O . ILE A 1 266 ? -24.568 -14.026 -10.319 1.00 92.00 266 ILE A O 1
ATOM 2115 N N . LEU A 1 267 ? -25.396 -15.457 -11.836 1.00 92.69 267 LEU A N 1
ATOM 2116 C CA . LEU A 1 267 ? -26.806 -15.099 -11.626 1.00 92.69 267 LEU A CA 1
ATOM 2117 C C . LEU A 1 267 ? -27.330 -15.493 -10.237 1.00 92.69 267 LEU A C 1
ATOM 2119 O O . LEU A 1 267 ? -28.274 -14.879 -9.738 1.00 92.69 267 LEU A O 1
ATOM 2123 N N . LEU A 1 268 ? -26.710 -16.474 -9.582 1.00 92.38 268 LEU A N 1
ATOM 2124 C CA . LEU A 1 268 ? -27.071 -16.892 -8.230 1.00 92.38 268 LEU A CA 1
ATOM 2125 C C . LEU A 1 268 ? -26.644 -15.865 -7.163 1.00 92.38 268 LEU A C 1
ATOM 2127 O O . LEU A 1 268 ? -27.327 -15.714 -6.150 1.00 92.38 268 LEU A O 1
ATOM 2131 N N . VAL A 1 269 ? -25.572 -15.102 -7.407 1.00 91.19 269 VAL A N 1
ATOM 2132 C CA . VAL A 1 269 ? -25.062 -14.056 -6.497 1.00 91.19 269 VAL A CA 1
ATOM 2133 C C . VAL A 1 269 ? -26.134 -13.014 -6.116 1.00 91.19 269 VAL A C 1
ATOM 2135 O O . VAL A 1 269 ? -26.373 -12.833 -4.918 1.00 91.19 269 VAL A O 1
ATOM 2138 N N . PRO A 1 270 ? -26.828 -12.331 -7.056 1.00 90.19 270 PRO A N 1
ATOM 2139 C CA . PRO A 1 270 ? -27.852 -11.345 -6.702 1.00 90.19 270 PRO A CA 1
ATOM 2140 C C . PRO A 1 270 ? -29.059 -11.964 -5.984 1.00 90.19 270 PRO A C 1
ATOM 2142 O O . PRO A 1 270 ? -29.639 -11.318 -5.107 1.00 90.19 270 PRO A O 1
ATOM 2145 N N . LEU A 1 271 ? -29.424 -13.212 -6.303 1.00 89.69 271 LEU A N 1
ATOM 2146 C CA . LEU A 1 271 ? -30.500 -13.929 -5.609 1.00 89.69 271 LEU A CA 1
ATOM 2147 C C . LEU A 1 271 ? -30.140 -14.177 -4.139 1.00 89.69 271 LEU A C 1
ATOM 2149 O O . LEU A 1 271 ? -30.937 -13.873 -3.248 1.00 89.69 271 LEU A O 1
ATOM 2153 N N . LEU A 1 272 ? -28.922 -14.656 -3.878 1.00 90.69 272 LEU A N 1
ATOM 2154 C CA . LEU A 1 272 ? -28.432 -14.890 -2.519 1.00 90.69 272 LEU A CA 1
ATOM 2155 C C . LEU A 1 272 ? -28.264 -13.584 -1.737 1.00 90.69 272 LEU A C 1
ATOM 2157 O O . LEU A 1 272 ? -28.652 -13.524 -0.572 1.00 90.69 272 LEU A O 1
ATOM 2161 N N . LEU A 1 273 ? -27.786 -12.510 -2.374 1.00 88.44 273 LEU A N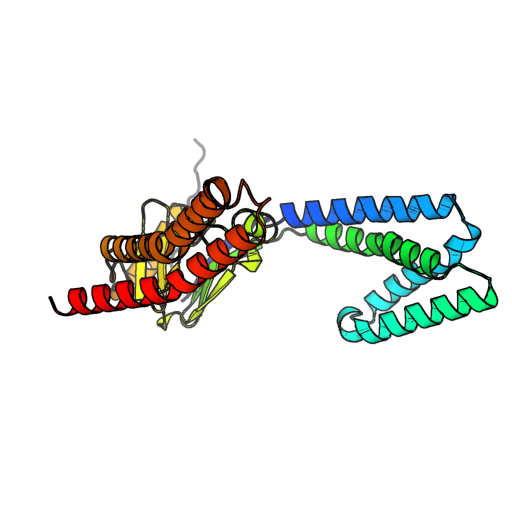 1
ATOM 2162 C CA . LEU A 1 273 ? -27.737 -11.180 -1.754 1.00 88.44 273 LEU A CA 1
ATOM 2163 C C . LEU A 1 273 ? -29.126 -10.692 -1.332 1.00 88.44 273 LEU A C 1
ATOM 2165 O O . LEU A 1 273 ? -29.296 -10.179 -0.224 1.00 88.44 273 LEU A O 1
ATOM 2169 N N . LYS A 1 274 ? -30.139 -10.873 -2.188 1.00 88.94 274 LYS A N 1
ATOM 2170 C CA . LYS A 1 274 ? -31.522 -10.514 -1.858 1.00 88.94 274 LYS A CA 1
ATOM 2171 C C . LYS A 1 274 ? -32.036 -11.327 -0.668 1.00 88.94 274 LYS A C 1
ATOM 2173 O O . LYS A 1 274 ? -32.660 -10.753 0.222 1.00 88.94 274 LYS A O 1
ATOM 2178 N N . PHE A 1 275 ? -31.738 -12.625 -0.622 1.00 86.25 275 PHE A N 1
ATOM 2179 C CA . PHE A 1 275 ? -32.125 -13.498 0.488 1.00 86.25 275 PHE A CA 1
ATOM 2180 C C . PHE A 1 275 ? -31.475 -13.073 1.814 1.00 86.25 275 PHE A C 1
ATOM 2182 O O . PHE A 1 275 ? -32.172 -12.903 2.815 1.00 86.25 275 PHE A O 1
ATOM 2189 N N . VAL A 1 276 ? -30.165 -12.798 1.804 1.00 86.50 276 VAL A N 1
ATOM 2190 C CA . VAL A 1 276 ? -29.427 -12.281 2.970 1.00 86.50 276 VAL A CA 1
ATOM 2191 C C . VAL A 1 276 ? -30.024 -10.961 3.463 1.00 86.50 276 VAL A C 1
ATOM 2193 O O . VAL A 1 276 ? -30.227 -10.788 4.663 1.00 86.50 276 VAL A O 1
ATOM 2196 N N . ASN A 1 277 ? -30.367 -10.044 2.554 1.00 84.00 277 ASN A N 1
ATOM 2197 C CA . ASN A 1 277 ? -30.975 -8.763 2.919 1.00 84.00 277 ASN A CA 1
ATOM 2198 C C . ASN A 1 277 ? -32.352 -8.921 3.581 1.00 84.00 277 ASN A C 1
ATOM 2200 O O . ASN A 1 277 ? -32.657 -8.204 4.536 1.00 84.00 277 ASN A O 1
ATOM 2204 N N . ILE A 1 278 ? -33.183 -9.849 3.095 1.00 85.06 278 ILE A N 1
ATOM 2205 C CA . ILE A 1 278 ? -34.491 -10.149 3.698 1.00 85.06 278 ILE A CA 1
ATOM 2206 C C . ILE A 1 278 ? -34.303 -10.734 5.099 1.00 85.06 278 ILE A C 1
ATOM 2208 O O . ILE A 1 278 ? -34.940 -10.275 6.048 1.00 85.06 278 ILE A O 1
ATOM 2212 N N . TRP A 1 279 ? -33.390 -11.696 5.240 1.00 79.88 279 TRP A N 1
ATOM 2213 C CA . TRP A 1 279 ? -33.077 -12.314 6.526 1.00 79.88 279 TRP A CA 1
ATOM 2214 C C . TRP A 1 279 ? -32.588 -11.283 7.554 1.00 79.88 279 TRP A C 1
ATOM 2216 O O . TRP A 1 279 ? -33.088 -11.248 8.679 1.00 79.88 279 TRP A O 1
ATOM 2226 N N . LYS A 1 280 ? -31.704 -10.363 7.142 1.00 76.00 280 LYS A N 1
ATOM 2227 C CA . LYS A 1 280 ? -31.182 -9.303 8.016 1.00 76.00 280 LYS A CA 1
ATOM 2228 C C . LYS A 1 280 ? -32.276 -8.337 8.491 1.00 76.00 280 LYS A C 1
ATOM 2230 O O . LYS A 1 280 ? -32.295 -7.977 9.664 1.00 76.00 280 LYS A O 1
ATOM 2235 N N . ARG A 1 281 ? -33.233 -7.966 7.627 1.00 73.19 281 ARG A N 1
ATOM 2236 C CA . ARG A 1 281 ? -34.396 -7.139 8.025 1.00 73.19 281 ARG A CA 1
ATOM 2237 C C . ARG A 1 281 ? -35.316 -7.855 9.015 1.00 73.19 281 ARG A C 1
ATOM 2239 O O . ARG A 1 281 ? -35.811 -7.223 9.938 1.00 73.19 281 ARG A O 1
ATOM 2246 N N . GLY A 1 282 ? -35.526 -9.161 8.846 1.00 68.56 282 GLY A N 1
ATOM 2247 C CA . GLY A 1 282 ? -36.346 -9.958 9.764 1.00 68.56 282 GLY A CA 1
ATOM 2248 C C . GLY A 1 282 ? -35.736 -10.10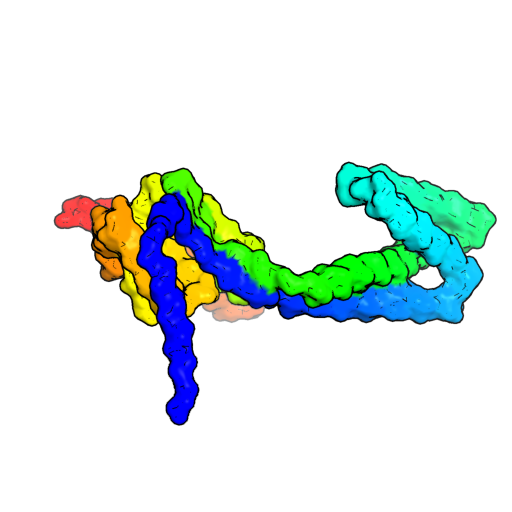9 11.162 1.00 68.56 282 GLY A C 1
ATOM 2249 O O . GLY A 1 282 ? -36.476 -10.228 12.134 1.00 68.56 282 GLY A O 1
ATOM 2250 N N . SER A 1 283 ? -34.405 -10.072 11.271 1.00 58.50 283 SER A N 1
ATOM 2251 C CA . SER A 1 283 ? -33.695 -10.146 12.555 1.00 58.50 283 SER A CA 1
ATOM 2252 C C . SER A 1 283 ? -33.652 -8.823 13.325 1.00 58.50 283 SER A C 1
ATOM 2254 O O . SER A 1 283 ? -33.479 -8.869 14.533 1.00 58.50 283 SER A O 1
ATOM 2256 N N . LEU A 1 284 ? -33.768 -7.670 12.655 1.00 52.41 284 LEU A N 1
ATOM 2257 C CA . LEU A 1 284 ? -33.766 -6.341 13.296 1.00 52.41 284 LEU A CA 1
ATOM 2258 C C . LEU A 1 284 ? -35.132 -5.956 13.891 1.00 52.41 284 LEU A C 1
ATOM 2260 O O . LEU A 1 284 ? -35.211 -5.031 14.689 1.00 52.41 284 LEU A O 1
ATOM 2264 N N . ASN A 1 285 ? -36.197 -6.661 13.499 1.00 47.22 285 ASN A N 1
ATOM 2265 C CA . ASN A 1 285 ? -37.566 -6.459 13.985 1.00 47.22 285 ASN A CA 1
ATOM 2266 C C . ASN A 1 285 ? -37.947 -7.418 15.136 1.00 47.22 285 ASN A C 1
ATOM 2268 O O . ASN A 1 285 ? -39.134 -7.582 15.423 1.00 47.22 285 ASN A O 1
ATOM 2272 N N . LYS A 1 286 ? -36.966 -8.085 15.751 1.00 41.56 286 LYS A N 1
ATOM 2273 C CA . LYS A 1 286 ? -37.113 -8.932 16.942 1.00 41.56 286 LYS A CA 1
ATOM 2274 C C . LYS A 1 286 ? -36.199 -8.416 18.039 1.00 41.56 286 LYS A C 1
ATOM 2276 O O . LYS A 1 286 ? -36.632 -8.488 19.205 1.00 41.56 286 LYS A O 1
#

pLDDT: mean 84.48, std 13.6, range [27.0, 95.31]

Secondary structure (DSSP, 8-state):
--------------SEEEEEEESTTHHHHHHHHHHHHHHHHHHHHHHHH-HHHHHHHHHHHHHHHHHHHHS-GGGGHHHHHHHHHHHHHHHHHHH---HHHHHHHHHHHHHHHHHHHHHHHHTS--EEEEEEEESSEEEEE---TT-HHHHHH-GGGGEEEEEGGGEEEEEEETTEEEEEETTEEE---S--HHHHHHHHHHHHHH-GGGBTSS-HHHHHHHHHHHHHHHIIIIIHHHHHHHHHHHHTTTTTTSHHHHHHHHHHHHHHHHHHHHHHHHHHHHHHT-